Protein AF-A0A7G2LRX9-F1 (afdb_monomer_lite)

pLDDT: mean 75.25, std 13.46, range [38.84, 96.19]

Radius of gyration: 24.44 Å; chains: 1; bounding box: 56×39×60 Å

Foldseek 3Di:
DVVQVVCVVVVPAPVRCCVVP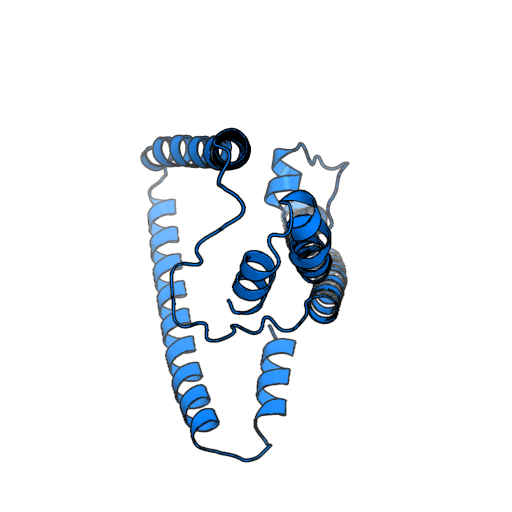VVVVCVLAVVLVVLVVVLCVLPDPPVCVVVPVDPVNDRLVNVLVCCVPPVVVVVSNVVSVVVSCVVSVVSVVVSVVSRDPPPPPPDPPDDDDRSNCPDVVVVVVVVVVVVVVCCVVVVVVVVCVVVVVVCVVVDDPVVVVVVVVVVVVVVVVVVVCCVVVVVLVVVVVPDPDDPNVVVVVVVVVVD

Secondary structure (DSSP, 8-state):
-HHHHHHHHTT--HHHHIIIIIHHHHHHHHHHHHHHHHHHHHT-HHHHHHTT--TTS--HHHHHHHHHHTS--HHHHHHHHHHHHHHHHHHHHHHHHHS---------------SSTTSHHHHHHHHHHHHHHHHHHHHHHHHHHHHHHHHHTT--HHHHHHHHHHHHHHHHHHHHHHHHHHHHHHHHHH--SSSHHHHHHHHHHH-

Sequence (207 aa):
SERFRLAGQLQMTPRALFLALEWPMLRQVLPGVAALIFVICLTSFAVALTLGGGPRATTIELAIYQAFRFDFDLGRAALLSVVQLVLAGAAAVAALWLIPPISLGGGLDRPLRRWDARGGAQRALDGMVIALAALFLLLPLGAVVLRGLAGVAELPASVWQTTGNSILVAGLSVAVLALLALPMAGWIATRRRGGVEAIGLMGLAAS

Structure (mmCIF, N/CA/C/O backbone):
data_AF-A0A7G2LRX9-F1
#
_entry.id   AF-A0A7G2LRX9-F1
#
loop_
_atom_site.group_PDB
_atom_site.id
_atom_site.type_symbol
_atom_site.label_atom_id
_atom_site.label_alt_id
_atom_site.label_comp_id
_atom_site.label_asym_id
_atom_site.label_entity_id
_atom_site.label_seq_id
_atom_site.pdbx_PDB_ins_code
_atom_site.Cartn_x
_atom_site.Cartn_y
_atom_site.Cartn_z
_atom_site.occupancy
_atom_site.B_iso_or_equiv
_atom_site.auth_seq_id
_atom_site.auth_comp_id
_atom_site.auth_asym_id
_atom_site.auth_atom_id
_atom_site.pdbx_PDB_model_num
ATOM 1 N N . SER A 1 1 ? -10.010 -7.543 24.621 1.00 61.50 1 SER A N 1
ATOM 2 C CA . SER A 1 1 ? -11.279 -8.263 24.873 1.00 61.50 1 SER A CA 1
ATOM 3 C C . SER A 1 1 ? -11.944 -7.850 26.186 1.00 61.50 1 SER A C 1
ATOM 5 O O . SER A 1 1 ? -13.159 -7.699 26.206 1.00 61.50 1 SER A O 1
ATOM 7 N N . GLU A 1 2 ? -11.199 -7.612 27.270 1.00 72.06 2 GLU A N 1
ATOM 8 C CA . GLU A 1 2 ? -11.777 -7.235 28.577 1.00 72.06 2 GLU A CA 1
ATOM 9 C C . GLU A 1 2 ? -12.444 -5.849 28.598 1.00 72.06 2 GLU A C 1
ATOM 11 O O . GLU A 1 2 ? -13.516 -5.706 29.179 1.00 72.06 2 GLU A O 1
ATOM 16 N N . ARG A 1 3 ? -11.892 -4.863 27.872 1.00 71.25 3 ARG A N 1
ATOM 17 C CA . ARG A 1 3 ? -12.457 -3.500 27.773 1.00 71.25 3 ARG A CA 1
ATOM 18 C C . ARG A 1 3 ? -13.906 -3.476 27.250 1.00 71.25 3 ARG A C 1
ATOM 20 O O . ARG A 1 3 ? -14.746 -2.783 27.808 1.00 71.25 3 ARG A O 1
ATOM 27 N N . PHE A 1 4 ? -14.221 -4.293 26.241 1.00 71.56 4 PHE A N 1
ATOM 28 C CA . PHE A 1 4 ? -15.581 -4.419 25.694 1.00 71.56 4 PHE A CA 1
ATOM 29 C C . PHE A 1 4 ? -16.539 -5.175 26.633 1.00 71.56 4 PHE A C 1
ATOM 31 O O . PHE A 1 4 ? -17.736 -4.902 26.637 1.00 71.56 4 PHE A O 1
ATOM 38 N N . ARG A 1 5 ? -16.036 -6.101 27.466 1.00 71.50 5 ARG A N 1
ATOM 39 C CA . ARG A 1 5 ? -16.862 -6.801 28.470 1.00 71.50 5 ARG A CA 1
ATOM 40 C C . ARG A 1 5 ? -17.245 -5.877 29.624 1.00 71.50 5 ARG A C 1
ATOM 42 O O . ARG A 1 5 ? -18.404 -5.885 30.023 1.00 71.50 5 ARG A O 1
ATOM 49 N N . LEU A 1 6 ? -16.298 -5.067 30.103 1.00 74.50 6 LEU A N 1
ATOM 50 C CA . LEU A 1 6 ? -16.552 -4.014 31.091 1.00 74.50 6 LEU A CA 1
ATOM 51 C C . LEU A 1 6 ? -17.604 -3.025 30.576 1.00 74.50 6 LEU A C 1
ATOM 53 O O . LEU A 1 6 ? -18.597 -2.785 31.255 1.00 74.50 6 LEU A O 1
ATOM 57 N N . ALA A 1 7 ? -17.458 -2.539 29.341 1.00 74.50 7 ALA A N 1
ATOM 58 C CA . ALA A 1 7 ? -18.444 -1.640 28.742 1.00 74.50 7 ALA A CA 1
ATOM 59 C C . ALA A 1 7 ? -19.845 -2.282 28.617 1.00 74.50 7 ALA A C 1
ATOM 61 O O . ALA A 1 7 ? -20.855 -1.625 28.873 1.00 74.50 7 ALA A O 1
ATOM 62 N N . GLY A 1 8 ? -19.906 -3.586 28.313 1.00 71.44 8 GLY A N 1
ATOM 63 C CA . GLY A 1 8 ? -21.151 -4.360 28.301 1.00 71.44 8 GLY A CA 1
ATOM 64 C C . GLY A 1 8 ? -21.793 -4.548 29.684 1.00 71.44 8 GLY A C 1
ATOM 65 O O . GLY A 1 8 ? -23.019 -4.569 29.783 1.00 71.44 8 GLY A O 1
ATOM 66 N N . GLN A 1 9 ? -20.997 -4.646 30.756 1.00 78.62 9 GLN A N 1
ATOM 67 C CA . GLN A 1 9 ? -21.493 -4.693 32.141 1.00 78.62 9 GLN A CA 1
ATOM 68 C C . GLN A 1 9 ? -22.014 -3.332 32.618 1.00 78.62 9 GLN A C 1
ATOM 70 O O . GLN A 1 9 ? -23.009 -3.278 33.334 1.00 78.62 9 GLN A O 1
ATOM 75 N N . LEU A 1 10 ? -21.391 -2.244 32.165 1.00 80.25 10 LEU A N 1
ATOM 76 C CA . LEU A 1 10 ? -21.810 -0.863 32.426 1.00 80.25 10 LEU A CA 1
ATOM 77 C C . LEU A 1 10 ? -23.035 -0.417 31.600 1.00 80.25 10 LEU A C 1
ATOM 79 O O . LEU A 1 10 ? -23.452 0.730 31.730 1.00 80.25 10 LEU A O 1
ATOM 83 N N . GLN A 1 11 ? -23.606 -1.292 30.756 1.00 75.62 11 GLN A N 1
ATOM 84 C CA . GLN A 1 11 ? -24.726 -0.989 29.845 1.00 75.62 11 GLN A CA 1
ATOM 85 C C . GLN A 1 11 ? -24.535 0.326 29.071 1.00 75.62 11 GLN A C 1
ATOM 87 O O . GLN A 1 11 ? -25.472 1.103 28.877 1.00 75.62 11 GLN A O 1
ATOM 92 N N . MET A 1 12 ? -23.302 0.587 28.631 1.00 76.38 12 MET A N 1
ATOM 93 C CA . MET A 1 12 ? -22.997 1.790 27.865 1.00 76.38 12 MET A CA 1
ATOM 94 C C . MET A 1 12 ? -23.822 1.825 26.574 1.00 76.38 12 MET A C 1
ATOM 96 O O . MET A 1 12 ? -24.012 0.810 25.905 1.00 76.38 12 MET A O 1
ATOM 100 N N . THR A 1 13 ? -24.321 3.009 26.212 1.00 80.44 13 THR A N 1
ATOM 101 C CA . THR A 1 13 ? -24.996 3.193 24.922 1.00 80.44 13 THR A CA 1
ATOM 102 C C . THR A 1 13 ? -23.984 3.067 23.774 1.00 80.44 13 THR A C 1
ATOM 104 O O . THR A 1 13 ? -22.812 3.405 23.963 1.00 80.44 13 THR A O 1
ATOM 107 N N . PRO A 1 14 ? -24.405 2.682 22.553 1.00 76.81 14 PRO A N 1
ATOM 108 C CA . PRO A 1 14 ? -23.483 2.518 21.424 1.00 76.81 14 PRO A CA 1
ATOM 109 C C . PRO A 1 14 ? -22.656 3.775 21.108 1.00 76.81 14 PRO A C 1
ATOM 111 O O . PRO A 1 14 ? -21.497 3.684 20.718 1.00 76.81 14 PRO A O 1
ATOM 114 N N . ARG A 1 15 ? -23.232 4.970 21.315 1.00 80.12 15 ARG A N 1
ATOM 115 C CA . ARG A 1 15 ? -22.519 6.247 21.140 1.00 80.12 15 ARG A CA 1
ATOM 116 C C . ARG A 1 15 ? -21.459 6.473 22.219 1.00 80.12 15 ARG A C 1
ATOM 118 O O . ARG A 1 15 ? -20.371 6.946 21.903 1.00 80.12 15 ARG A O 1
ATOM 125 N N . ALA A 1 16 ? -21.768 6.135 23.472 1.00 81.75 16 ALA A N 1
ATOM 126 C CA . ALA A 1 16 ? -20.814 6.232 24.571 1.00 81.75 16 ALA A CA 1
ATOM 127 C C . ALA A 1 16 ? -19.653 5.247 24.378 1.00 81.75 16 ALA A C 1
ATOM 129 O O . ALA A 1 16 ? -18.503 5.618 24.591 1.00 81.75 16 ALA A O 1
ATOM 130 N N . LEU A 1 17 ? -19.940 4.035 23.894 1.00 82.56 17 LEU A N 1
ATOM 131 C CA . LEU A 1 17 ? -18.917 3.046 23.567 1.00 82.56 17 LEU A CA 1
ATOM 132 C C . LEU A 1 17 ? -18.002 3.511 22.418 1.00 82.56 17 LEU A C 1
ATOM 134 O O . LEU A 1 17 ? -16.779 3.423 22.546 1.00 82.56 17 LEU A O 1
ATOM 138 N N . PHE A 1 18 ? -18.568 4.078 21.344 1.00 82.06 18 PHE A N 1
ATOM 139 C CA . PHE A 1 18 ? -17.785 4.626 20.229 1.00 82.06 18 PHE A CA 1
ATOM 140 C C . PHE A 1 18 ? -16.834 5.741 20.689 1.00 82.06 18 PHE A C 1
ATOM 142 O O . PHE A 1 18 ? -15.638 5.689 20.418 1.00 82.06 18 PHE A O 1
ATOM 149 N N . LEU A 1 19 ? -17.338 6.736 21.425 1.00 85.88 19 LEU A N 1
ATOM 150 C CA . LEU A 1 19 ? -16.532 7.884 21.858 1.00 85.88 19 LEU A CA 1
ATOM 151 C C . LEU A 1 19 ? -15.490 7.519 22.923 1.00 85.88 19 LEU A C 1
ATOM 153 O O . LEU A 1 19 ? -14.379 8.048 22.891 1.00 85.88 19 LEU A O 1
ATOM 157 N N . ALA A 1 20 ? -15.837 6.639 23.865 1.00 83.94 20 ALA A N 1
ATOM 158 C CA . ALA A 1 20 ? -14.969 6.307 24.993 1.00 83.94 20 ALA A CA 1
ATOM 159 C C . ALA A 1 20 ? -13.918 5.240 24.662 1.00 83.94 20 ALA A C 1
ATOM 161 O O . ALA A 1 20 ? -12.863 5.216 25.296 1.00 83.94 20 ALA A O 1
ATOM 162 N N . LEU A 1 21 ? -14.193 4.350 23.700 1.00 80.50 21 LEU A N 1
ATOM 163 C CA . LEU A 1 21 ? -13.323 3.212 23.408 1.00 80.50 21 LEU A CA 1
ATOM 164 C C . LEU A 1 21 ? -12.834 3.192 21.959 1.00 80.50 21 LEU A C 1
ATOM 166 O O . LEU A 1 21 ? -11.627 3.176 21.728 1.00 80.50 21 LEU A O 1
ATOM 170 N N . GLU A 1 22 ? -13.740 3.215 20.983 1.00 83.38 22 GLU A N 1
ATOM 171 C CA . GLU A 1 22 ? -13.369 3.034 19.572 1.00 83.38 22 GLU A CA 1
ATOM 172 C C . GLU A 1 22 ? -12.619 4.251 19.011 1.00 83.38 22 GLU A C 1
ATOM 174 O O . GLU A 1 22 ? -11.586 4.093 18.365 1.00 83.38 22 GLU A O 1
ATOM 179 N N . TRP A 1 23 ? -13.065 5.470 19.320 1.00 86.56 23 TRP A N 1
ATOM 180 C CA . TRP A 1 23 ? -12.434 6.713 18.876 1.00 86.56 23 TRP A CA 1
ATOM 181 C C . TRP A 1 23 ? -10.987 6.900 19.364 1.00 86.56 23 TRP A C 1
ATOM 183 O O . TRP A 1 23 ? -10.122 7.169 18.526 1.00 86.56 23 TRP A O 1
ATOM 193 N N . PRO A 1 24 ? -10.652 6.747 20.664 1.00 84.50 24 PRO A N 1
ATOM 194 C CA . PRO A 1 24 ? -9.264 6.859 21.109 1.00 84.50 24 PRO A CA 1
ATOM 195 C C . PRO A 1 24 ? -8.377 5.749 20.536 1.00 84.50 24 PRO A C 1
ATOM 197 O O . PRO A 1 24 ? -7.216 6.015 20.231 1.00 84.50 24 PRO A O 1
ATOM 200 N N . MET A 1 25 ? -8.912 4.539 20.328 1.00 81.94 25 MET A N 1
ATOM 201 C CA . MET A 1 25 ? -8.183 3.466 19.641 1.00 81.94 25 MET A CA 1
ATOM 202 C C . MET A 1 25 ? -7.913 3.825 18.176 1.00 81.94 25 MET A C 1
ATOM 204 O O . MET A 1 25 ? -6.785 3.689 17.707 1.00 81.94 25 MET A O 1
ATOM 208 N N . LEU A 1 26 ? -8.916 4.343 17.463 1.00 83.81 26 LEU A N 1
ATOM 209 C CA . LEU A 1 26 ? -8.775 4.742 16.066 1.00 83.81 26 LEU A CA 1
ATOM 210 C C . LEU A 1 26 ? -7.786 5.902 15.919 1.00 83.81 26 LEU A C 1
ATOM 212 O O . LEU A 1 26 ? -6.922 5.861 15.050 1.00 83.81 26 LEU A O 1
ATOM 216 N N . ARG A 1 27 ? -7.845 6.897 16.811 1.00 84.81 27 ARG A N 1
ATOM 217 C CA . ARG A 1 27 ? -6.947 8.060 16.814 1.00 84.81 27 ARG A CA 1
ATOM 218 C C . ARG A 1 27 ? -5.473 7.688 17.013 1.00 84.81 27 ARG A C 1
ATOM 220 O O . ARG A 1 27 ? -4.613 8.413 16.527 1.00 84.81 27 ARG A O 1
ATOM 227 N N . GLN A 1 28 ? -5.179 6.583 17.697 1.00 81.94 28 GLN A N 1
ATOM 228 C CA . GLN A 1 28 ? -3.806 6.081 17.845 1.00 81.94 28 GLN A CA 1
ATOM 229 C C . GLN A 1 28 ? -3.267 5.462 16.549 1.00 81.94 28 GLN A C 1
ATOM 231 O O . GLN A 1 28 ? -2.072 5.538 16.289 1.00 81.94 28 GLN A O 1
ATOM 236 N N . VAL A 1 29 ? -4.136 4.871 15.726 1.00 81.12 29 VAL A N 1
ATOM 237 C CA . VAL A 1 29 ? -3.745 4.140 14.507 1.00 81.12 29 VAL A CA 1
ATOM 238 C C . VAL A 1 29 ? -3.830 5.017 13.252 1.00 81.12 29 VAL A C 1
ATOM 240 O O . VAL A 1 29 ? -3.015 4.871 12.341 1.00 81.12 29 VAL A O 1
ATOM 243 N N . LEU A 1 30 ? -4.773 5.965 13.215 1.00 84.31 30 LEU A N 1
ATOM 244 C CA . LEU A 1 30 ? -5.021 6.860 12.081 1.00 84.31 30 LEU A CA 1
ATOM 245 C C . LEU A 1 30 ? -3.764 7.567 11.532 1.00 84.31 30 LEU A C 1
ATOM 247 O O . LEU A 1 30 ? -3.591 7.544 10.314 1.00 84.31 30 LEU A O 1
ATOM 251 N N . PRO A 1 31 ? -2.881 8.180 12.355 1.00 81.56 31 PRO A N 1
ATOM 252 C CA . PRO A 1 31 ? -1.702 8.868 11.829 1.00 81.56 31 PRO A CA 1
ATOM 253 C C . PRO A 1 31 ? -0.720 7.901 11.161 1.00 81.56 31 PRO A C 1
ATOM 255 O O . PRO A 1 31 ? -0.160 8.231 10.119 1.00 81.56 31 PRO A O 1
ATOM 258 N N . GLY A 1 32 ? -0.566 6.690 11.704 1.00 80.06 32 GLY A N 1
ATOM 259 C CA . GLY A 1 32 ? 0.275 5.655 11.109 1.00 80.06 32 GLY A CA 1
ATOM 260 C C . GLY A 1 32 ? -0.265 5.165 9.764 1.00 80.06 32 GLY A C 1
ATOM 261 O O . GLY A 1 32 ? 0.482 5.071 8.794 1.00 80.06 32 GLY A O 1
ATOM 262 N N . VAL A 1 33 ? -1.579 4.930 9.672 1.00 82.50 33 VAL A N 1
ATOM 263 C CA . VAL A 1 33 ? -2.238 4.552 8.408 1.00 82.50 33 VAL A CA 1
ATOM 264 C C . VAL A 1 33 ? -2.141 5.677 7.375 1.00 82.50 33 VAL A C 1
ATOM 266 O O . VAL A 1 33 ? -1.840 5.410 6.215 1.00 82.50 33 VAL A O 1
ATOM 269 N N . ALA A 1 34 ? -2.346 6.933 7.778 1.00 83.12 34 ALA A N 1
ATOM 270 C CA . ALA A 1 34 ? -2.223 8.082 6.884 1.00 83.12 34 ALA A CA 1
ATOM 271 C C . ALA A 1 34 ? -0.790 8.249 6.355 1.00 83.12 34 ALA A C 1
ATOM 273 O O . ALA A 1 34 ? -0.609 8.481 5.161 1.00 83.12 34 ALA A O 1
ATOM 274 N N . ALA A 1 35 ? 0.221 8.076 7.212 1.00 79.31 35 ALA A N 1
ATOM 275 C CA . ALA A 1 35 ? 1.621 8.110 6.802 1.00 79.31 35 ALA A CA 1
ATOM 276 C C . ALA A 1 35 ? 1.957 6.963 5.834 1.00 79.31 35 ALA A C 1
ATOM 278 O O . ALA A 1 35 ? 2.599 7.198 4.814 1.00 79.31 35 ALA A O 1
ATOM 279 N N . LEU A 1 36 ? 1.459 5.748 6.093 1.00 79.50 36 LEU A N 1
ATOM 280 C CA . LEU A 1 36 ? 1.626 4.606 5.190 1.00 79.50 36 LEU A CA 1
ATOM 281 C C . LEU A 1 36 ? 1.004 4.877 3.811 1.00 79.50 36 LEU A C 1
ATOM 283 O O . LEU A 1 36 ? 1.661 4.682 2.792 1.00 79.50 36 LEU A O 1
ATOM 287 N N . ILE A 1 37 ? -0.241 5.363 3.774 1.00 83.50 37 ILE A N 1
ATOM 288 C CA . ILE A 1 37 ? -0.917 5.737 2.523 1.00 83.50 37 ILE A CA 1
ATOM 289 C C . ILE A 1 37 ? -0.118 6.822 1.799 1.00 83.50 37 ILE A C 1
ATOM 291 O O . ILE A 1 37 ? 0.098 6.713 0.598 1.00 83.50 37 ILE A O 1
ATOM 295 N N . PHE A 1 38 ? 0.356 7.843 2.517 1.00 80.06 38 PHE A N 1
ATOM 296 C CA . PHE A 1 38 ? 1.155 8.919 1.936 1.00 80.06 38 PHE A CA 1
ATOM 297 C C . PHE A 1 38 ? 2.445 8.398 1.293 1.00 80.06 38 PHE A C 1
ATOM 299 O O . PHE A 1 38 ? 2.725 8.750 0.152 1.00 80.06 38 PHE A O 1
ATOM 306 N N . VAL A 1 39 ? 3.188 7.522 1.976 1.00 76.75 39 VAL A N 1
ATOM 307 C CA . VAL A 1 39 ? 4.411 6.895 1.441 1.00 76.75 39 VAL A CA 1
ATOM 308 C C . VAL A 1 39 ? 4.105 6.062 0.193 1.00 76.75 39 VAL A C 1
ATOM 310 O O . VAL A 1 39 ? 4.792 6.201 -0.820 1.00 76.75 39 VAL A O 1
ATOM 313 N N . ILE A 1 40 ? 3.046 5.244 0.226 1.00 78.75 40 ILE A N 1
ATOM 314 C CA . ILE A 1 40 ? 2.625 4.432 -0.928 1.00 78.75 40 ILE A CA 1
ATOM 315 C C . ILE A 1 40 ? 2.238 5.337 -2.105 1.00 78.75 40 ILE A C 1
ATOM 317 O O . ILE A 1 40 ? 2.635 5.077 -3.236 1.00 78.75 40 ILE A O 1
ATOM 321 N N . CYS A 1 41 ? 1.506 6.424 -1.855 1.00 78.06 41 CYS A N 1
ATOM 322 C CA . CYS A 1 41 ? 1.105 7.377 -2.891 1.00 78.06 41 CYS A CA 1
ATOM 323 C C . CYS A 1 41 ? 2.287 8.187 -3.446 1.00 78.06 41 CYS A C 1
ATOM 325 O O . CYS A 1 41 ? 2.318 8.454 -4.644 1.00 78.06 41 CYS A O 1
ATOM 327 N N . LEU A 1 42 ? 3.260 8.559 -2.608 1.00 72.62 42 LEU A N 1
ATOM 328 C CA . LEU A 1 42 ? 4.463 9.297 -3.015 1.00 72.62 42 LEU A CA 1
ATOM 329 C C . LEU A 1 42 ? 5.368 8.468 -3.937 1.00 72.62 42 LEU A C 1
ATOM 331 O O . LEU A 1 42 ? 6.094 9.036 -4.748 1.00 72.62 42 LEU A O 1
ATOM 335 N N . THR A 1 43 ? 5.291 7.142 -3.818 1.00 70.94 43 THR A N 1
ATOM 336 C CA . THR A 1 43 ? 6.083 6.171 -4.585 1.00 70.94 43 THR A CA 1
ATOM 337 C C . THR A 1 43 ? 5.290 5.480 -5.708 1.00 70.94 43 THR A C 1
ATOM 339 O O . THR A 1 43 ? 5.717 4.464 -6.262 1.00 70.94 43 THR A O 1
ATOM 342 N N . SER A 1 44 ? 4.085 5.978 -6.026 1.00 75.12 44 SER A N 1
ATOM 343 C CA . SER A 1 44 ? 3.185 5.341 -6.994 1.00 75.12 44 SER A CA 1
ATOM 344 C C . SER A 1 44 ? 3.262 5.962 -8.391 1.00 75.12 44 SER A C 1
ATOM 346 O O . SER A 1 44 ? 2.464 6.825 -8.769 1.00 75.12 44 SER A O 1
ATOM 348 N N . PHE A 1 45 ? 4.151 5.412 -9.215 1.00 67.75 45 PHE A N 1
ATOM 349 C CA . PHE A 1 45 ? 4.301 5.777 -10.627 1.00 67.75 45 PHE A CA 1
ATOM 350 C C . PHE A 1 45 ? 3.024 5.543 -11.461 1.00 67.75 45 PHE A C 1
ATOM 352 O O . PHE A 1 45 ? 2.637 6.360 -12.301 1.00 67.75 45 PHE A O 1
ATOM 359 N N . ALA A 1 46 ? 2.334 4.424 -11.220 1.00 62.44 46 ALA A N 1
ATOM 360 C CA . ALA A 1 46 ? 1.183 3.998 -12.018 1.00 62.44 46 ALA A CA 1
ATOM 361 C C . ALA A 1 46 ? -0.044 4.911 -11.846 1.00 62.44 46 ALA A C 1
ATOM 363 O O . ALA A 1 46 ? -0.778 5.157 -12.807 1.00 62.44 46 ALA A O 1
ATOM 364 N N . VAL A 1 47 ? -0.268 5.445 -10.642 1.00 66.62 47 VAL A N 1
ATOM 365 C CA . VAL A 1 47 ? -1.400 6.343 -10.361 1.00 66.62 47 VAL A CA 1
ATOM 366 C C . VAL A 1 47 ? -1.213 7.684 -11.076 1.00 66.62 47 VAL A C 1
ATOM 368 O O . VAL A 1 47 ? -2.149 8.183 -11.699 1.00 66.62 47 VAL A O 1
ATOM 371 N N . ALA A 1 48 ? 0.008 8.227 -11.083 1.00 63.62 48 ALA A N 1
ATOM 372 C CA . ALA A 1 48 ? 0.320 9.467 -11.793 1.00 63.62 48 ALA A CA 1
ATOM 373 C C . ALA A 1 48 ? 0.120 9.338 -13.315 1.00 63.62 48 ALA A C 1
ATOM 375 O O . ALA A 1 48 ? -0.443 10.234 -13.945 1.00 63.62 48 ALA A O 1
ATOM 376 N N . LEU A 1 49 ? 0.514 8.208 -13.910 1.00 60.69 49 LEU A N 1
ATOM 377 C CA . LEU A 1 49 ? 0.320 7.962 -15.343 1.00 60.69 49 LEU A CA 1
ATOM 378 C C . LEU A 1 49 ? -1.148 7.744 -15.728 1.00 60.69 49 LEU A C 1
ATOM 380 O O . LEU A 1 49 ? -1.603 8.264 -16.745 1.00 60.69 49 LEU A O 1
ATOM 384 N N . THR A 1 50 ? -1.901 6.993 -14.923 1.00 61.97 50 THR A N 1
ATOM 385 C CA . THR A 1 50 ? -3.308 6.663 -15.220 1.00 61.97 50 THR A CA 1
ATOM 386 C C . THR A 1 50 ? -4.253 7.854 -15.072 1.00 61.97 50 THR A C 1
ATOM 388 O O . THR A 1 50 ? -5.246 7.926 -15.793 1.00 61.97 50 THR A O 1
ATOM 391 N N . LEU A 1 51 ? -3.934 8.816 -14.199 1.00 61.22 51 LEU A N 1
ATOM 392 C CA . LEU A 1 51 ? -4.712 10.048 -14.000 1.00 61.22 51 LEU A CA 1
ATOM 393 C C . LEU A 1 51 ? -4.314 11.204 -14.939 1.00 61.22 51 LEU A C 1
ATOM 395 O O . LEU A 1 51 ? -4.861 12.298 -14.816 1.00 61.22 51 LEU A O 1
ATOM 399 N N . GLY A 1 52 ? -3.411 10.976 -15.901 1.00 56.38 52 GLY A N 1
ATOM 400 C CA . GLY A 1 52 ? -3.080 11.963 -16.938 1.00 56.38 52 GLY A CA 1
ATOM 401 C C . GLY A 1 52 ? -1.787 12.750 -16.709 1.00 56.38 52 GLY A C 1
ATOM 402 O O . GLY A 1 52 ? -1.679 13.890 -17.165 1.00 56.38 52 GLY A O 1
ATOM 403 N N . GLY A 1 53 ? -0.795 12.163 -16.036 1.00 56.78 53 GLY A N 1
ATOM 404 C CA . GLY A 1 53 ? 0.557 12.711 -15.907 1.00 56.78 53 GLY A CA 1
ATOM 405 C C . GLY A 1 53 ? 1.265 12.857 -17.258 1.00 56.78 53 GLY A C 1
ATOM 406 O O . GLY A 1 53 ? 2.032 11.992 -17.670 1.00 56.78 53 GLY A O 1
ATOM 407 N N . GLY A 1 54 ? 0.996 13.950 -17.971 1.00 57.56 54 GLY A N 1
ATOM 408 C CA . GLY A 1 54 ? 1.779 14.382 -19.129 1.00 57.56 54 GLY A CA 1
ATOM 409 C C . GLY A 1 54 ? 3.095 15.062 -18.709 1.00 57.56 54 GLY A C 1
ATOM 410 O O . GLY A 1 54 ? 3.286 15.353 -17.530 1.00 57.56 54 GLY A O 1
ATOM 411 N N . PRO A 1 55 ? 3.980 15.429 -19.656 1.00 56.38 55 PRO A N 1
ATOM 412 C CA . PRO A 1 55 ? 5.283 16.069 -19.393 1.00 56.38 55 PRO A CA 1
ATOM 413 C C . PRO A 1 55 ? 5.223 17.422 -18.651 1.00 56.38 55 PRO A C 1
ATOM 415 O O . PRO A 1 55 ? 6.258 18.004 -18.353 1.00 56.38 55 PRO A O 1
ATOM 418 N N . ARG A 1 56 ? 4.023 17.940 -18.349 1.00 54.44 56 ARG A N 1
ATOM 419 C CA . ARG A 1 56 ? 3.797 19.133 -17.512 1.00 54.44 56 ARG A CA 1
ATOM 420 C C . ARG A 1 56 ? 3.457 18.818 -16.049 1.00 54.44 56 ARG A C 1
ATOM 422 O O . ARG A 1 56 ? 3.511 19.720 -15.225 1.00 54.44 56 ARG A O 1
ATOM 429 N N . ALA A 1 57 ? 3.115 17.571 -15.727 1.00 52.41 57 ALA A N 1
ATOM 430 C CA . ALA A 1 57 ? 2.818 17.090 -14.379 1.00 52.41 57 ALA A CA 1
ATOM 431 C C . ALA A 1 57 ? 3.869 16.041 -13.975 1.00 52.41 57 ALA A C 1
ATOM 433 O O . ALA A 1 57 ? 3.558 14.879 -13.720 1.00 52.41 57 ALA A O 1
ATOM 434 N N . THR A 1 58 ? 5.143 16.438 -14.007 1.00 58.53 58 THR A N 1
ATOM 435 C CA . THR A 1 58 ? 6.276 15.548 -13.738 1.00 58.53 58 THR A CA 1
ATOM 436 C C . THR A 1 58 ? 6.348 15.227 -12.250 1.00 58.53 58 THR A C 1
ATOM 438 O O . THR A 1 58 ? 6.795 16.053 -11.452 1.00 58.53 58 THR A O 1
ATOM 441 N N . THR A 1 59 ? 5.944 14.016 -11.869 1.00 72.06 59 THR A N 1
ATOM 442 C CA . THR A 1 59 ? 6.431 13.420 -10.623 1.00 72.06 59 THR A CA 1
ATOM 443 C C . THR A 1 59 ? 7.940 13.199 -10.739 1.00 72.06 59 THR A C 1
ATOM 445 O O . THR A 1 59 ? 8.481 13.081 -11.844 1.00 72.06 59 THR A O 1
ATOM 448 N N . ILE A 1 60 ? 8.639 13.149 -9.604 1.00 70.75 60 ILE A N 1
ATOM 449 C CA . ILE A 1 60 ? 10.094 12.926 -9.574 1.00 70.75 60 ILE A CA 1
ATOM 450 C C . ILE A 1 60 ? 10.450 11.624 -10.316 1.00 70.75 60 ILE A C 1
ATOM 452 O O . ILE A 1 60 ? 11.417 11.579 -11.069 1.00 70.75 60 ILE A O 1
ATOM 456 N N . GLU A 1 61 ? 9.600 10.604 -10.206 1.00 72.94 61 GLU A N 1
ATOM 457 C CA . GLU A 1 61 ? 9.741 9.308 -10.880 1.00 72.94 61 GLU A CA 1
ATOM 458 C C . GLU A 1 61 ? 9.651 9.411 -12.407 1.00 72.94 61 GLU A C 1
ATOM 460 O O . GLU A 1 61 ? 10.472 8.829 -13.118 1.00 72.94 61 GLU A O 1
ATOM 465 N N . LEU A 1 62 ? 8.695 10.189 -12.929 1.00 73.12 62 LEU A N 1
ATOM 466 C CA . LEU A 1 62 ? 8.569 10.415 -14.369 1.00 73.12 62 LEU A CA 1
ATOM 467 C C . LEU A 1 62 ? 9.781 11.184 -14.915 1.00 73.12 62 LEU A C 1
ATOM 469 O O . LEU A 1 62 ? 10.255 10.881 -16.009 1.00 73.12 62 LEU A O 1
ATOM 473 N N . ALA A 1 63 ? 10.314 12.131 -14.138 1.00 72.81 63 ALA A N 1
ATOM 474 C CA . ALA A 1 63 ? 11.520 12.872 -14.495 1.00 72.81 63 ALA A CA 1
ATOM 475 C C . ALA A 1 63 ? 12.772 11.974 -14.518 1.00 72.81 63 ALA A C 1
ATOM 477 O O . ALA A 1 63 ? 13.599 12.119 -15.416 1.00 72.81 63 ALA A O 1
ATOM 478 N N . ILE A 1 64 ? 12.892 11.009 -13.595 1.00 73.62 64 ILE A N 1
ATOM 479 C CA . ILE A 1 64 ? 13.960 9.992 -13.627 1.00 73.62 64 ILE A CA 1
ATOM 480 C C . ILE A 1 64 ? 13.821 9.118 -14.880 1.00 73.62 64 ILE A C 1
ATOM 482 O O . ILE A 1 64 ? 14.800 8.921 -15.601 1.00 73.62 64 ILE A O 1
ATOM 486 N N . TYR A 1 65 ? 12.609 8.631 -15.176 1.00 73.12 65 TYR A N 1
ATOM 487 C CA . TYR A 1 65 ? 12.361 7.798 -16.357 1.00 73.12 65 TYR A CA 1
ATOM 488 C C . TYR A 1 65 ? 12.689 8.540 -17.658 1.00 73.12 65 TYR A C 1
ATOM 490 O O . TYR A 1 65 ? 13.320 7.974 -18.552 1.00 73.12 65 TYR A O 1
ATOM 498 N N . GLN A 1 66 ? 12.314 9.818 -17.756 1.00 74.81 66 GLN A N 1
ATOM 499 C CA . GLN A 1 66 ? 12.619 10.645 -18.921 1.00 74.81 66 GLN A CA 1
ATOM 500 C C . GLN A 1 66 ? 14.114 10.930 -19.069 1.00 74.81 66 GLN A C 1
ATOM 502 O O . GLN A 1 66 ? 14.665 10.684 -20.145 1.00 74.81 66 GLN A O 1
ATOM 507 N N . ALA A 1 67 ? 14.777 11.335 -17.983 1.00 73.06 67 ALA A N 1
ATOM 508 C CA . ALA A 1 67 ? 16.212 11.599 -17.982 1.00 73.06 67 ALA A CA 1
ATOM 509 C C . ALA A 1 67 ? 17.024 10.358 -18.388 1.00 73.06 67 ALA A C 1
ATOM 511 O O . ALA A 1 67 ? 17.992 10.465 -19.135 1.00 73.06 67 ALA A O 1
ATOM 512 N N . PHE A 1 68 ? 16.604 9.170 -17.944 1.00 72.75 68 PHE A N 1
ATOM 513 C CA . PHE A 1 68 ? 17.298 7.920 -18.246 1.00 72.75 68 PHE A CA 1
ATOM 514 C C . PHE A 1 68 ? 16.997 7.386 -19.654 1.00 72.75 68 PHE A C 1
ATOM 516 O O . PHE A 1 68 ? 17.910 6.952 -20.354 1.00 72.75 68 PHE A O 1
ATOM 523 N N . ARG A 1 69 ? 15.721 7.377 -20.076 1.00 71.00 69 ARG A N 1
ATOM 524 C CA . ARG A 1 69 ? 15.291 6.691 -21.308 1.00 71.00 69 ARG A CA 1
ATOM 525 C C . ARG A 1 69 ? 15.289 7.575 -22.550 1.00 71.00 69 ARG A C 1
ATOM 527 O O . ARG A 1 69 ? 15.529 7.045 -23.638 1.00 71.00 69 ARG A O 1
ATOM 534 N N . PHE A 1 70 ? 14.963 8.858 -22.398 1.00 68.25 70 PHE A N 1
ATOM 535 C CA . PHE A 1 70 ? 14.789 9.794 -23.511 1.00 68.25 70 PHE A CA 1
ATOM 536 C C . PHE A 1 70 ? 15.958 10.778 -23.630 1.00 68.25 70 PHE A C 1
ATOM 538 O O . PHE A 1 70 ? 16.431 10.977 -24.745 1.00 68.25 70 PHE A O 1
ATOM 545 N N . ASP A 1 71 ? 16.469 11.311 -22.514 1.00 71.44 71 ASP A N 1
ATOM 546 C CA . ASP A 1 71 ? 17.578 12.285 -22.534 1.00 71.44 71 ASP A CA 1
ATOM 547 C C . ASP A 1 71 ? 18.973 11.650 -22.340 1.00 71.44 71 ASP A C 1
ATOM 549 O O . ASP A 1 71 ? 19.980 12.307 -22.593 1.00 71.44 71 ASP A O 1
ATOM 553 N N . PHE A 1 72 ? 19.052 10.384 -21.900 1.00 73.31 72 PHE A N 1
ATOM 554 C CA . PHE A 1 72 ? 20.297 9.671 -21.541 1.00 73.31 72 PHE A CA 1
ATOM 555 C C . PHE A 1 72 ? 21.238 10.450 -20.589 1.00 73.31 72 PHE A C 1
ATOM 557 O O . PHE A 1 72 ? 22.437 10.171 -20.508 1.00 73.31 72 PHE A O 1
ATOM 564 N N . ASP A 1 73 ? 20.701 11.391 -19.812 1.00 80.31 73 ASP A N 1
ATOM 565 C CA . ASP A 1 73 ? 21.441 12.171 -18.822 1.00 80.31 73 ASP A CA 1
ATOM 566 C C . ASP A 1 73 ? 21.494 11.398 -17.497 1.00 80.31 73 ASP A C 1
ATOM 568 O O . ASP A 1 73 ? 20.713 11.609 -16.561 1.00 80.31 73 ASP A O 1
ATOM 572 N N . LEU A 1 74 ? 22.431 10.448 -17.441 1.00 80.38 74 LEU A N 1
ATOM 573 C CA . LEU A 1 74 ? 22.665 9.591 -16.276 1.00 80.38 74 LEU A CA 1
ATOM 574 C C . LEU A 1 74 ? 23.001 10.403 -15.014 1.00 80.38 74 LEU A C 1
ATOM 576 O O . LEU A 1 74 ? 22.645 9.986 -13.912 1.00 80.38 74 LEU A O 1
ATOM 580 N N . GLY A 1 75 ? 23.645 11.567 -15.163 1.00 80.75 75 GLY A N 1
ATOM 581 C CA . GLY A 1 75 ? 23.983 12.453 -14.047 1.00 80.75 75 GLY A CA 1
ATOM 582 C C . GLY A 1 75 ? 22.737 13.075 -13.422 1.00 80.75 75 GLY A C 1
ATOM 583 O O . GLY A 1 75 ? 22.540 13.009 -12.205 1.00 80.75 75 GLY A O 1
ATOM 584 N N . ARG A 1 76 ? 21.843 13.609 -14.257 1.00 75.88 76 ARG A N 1
ATOM 585 C CA . ARG A 1 76 ? 20.556 14.151 -13.810 1.00 75.88 76 ARG A CA 1
ATOM 586 C C . ARG A 1 76 ? 19.637 13.066 -13.246 1.00 75.88 76 ARG A C 1
ATOM 588 O O . ARG A 1 76 ? 18.999 13.294 -12.218 1.00 75.88 76 ARG A O 1
ATOM 595 N N . ALA A 1 77 ? 19.606 11.885 -13.864 1.00 77.19 77 ALA A N 1
ATOM 596 C CA . ALA A 1 77 ? 18.847 10.740 -13.361 1.00 77.19 77 ALA A CA 1
ATOM 597 C C . ALA A 1 77 ? 19.346 10.281 -11.977 1.00 77.19 77 ALA A C 1
ATOM 599 O O . ALA A 1 77 ? 18.531 10.009 -11.092 1.00 77.19 77 ALA A O 1
ATOM 600 N N . ALA A 1 78 ? 20.665 1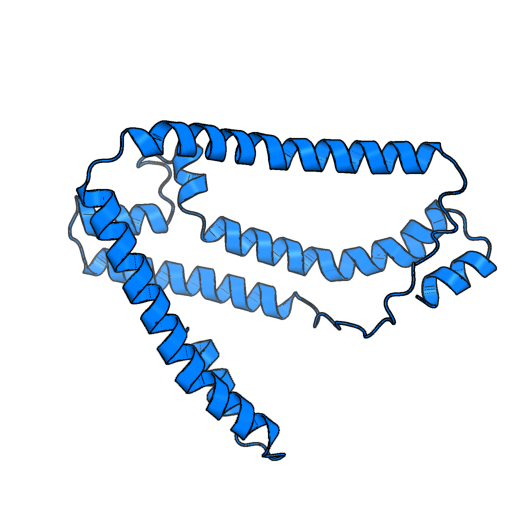0.254 -11.756 1.00 78.56 78 ALA A N 1
ATOM 601 C CA . ALA A 1 78 ? 21.251 9.910 -10.462 1.00 78.56 78 ALA A CA 1
ATOM 602 C C . ALA A 1 78 ? 20.887 10.931 -9.371 1.00 78.56 78 ALA A C 1
ATOM 604 O O . ALA A 1 78 ? 20.433 10.538 -8.298 1.00 78.56 78 ALA A O 1
ATOM 605 N N . LEU A 1 79 ? 21.004 12.236 -9.651 1.00 82.56 79 LEU A N 1
ATOM 606 C CA . LEU A 1 79 ? 20.629 13.290 -8.697 1.00 82.56 79 LEU A CA 1
ATOM 607 C C . LEU A 1 79 ? 19.146 13.223 -8.316 1.00 82.56 79 LEU A C 1
ATOM 609 O O . LEU A 1 79 ? 18.806 13.284 -7.135 1.00 82.56 79 LEU A O 1
ATOM 613 N N . LEU A 1 80 ? 18.263 13.052 -9.302 1.00 81.06 80 LEU A N 1
ATOM 614 C CA . LEU A 1 80 ? 16.827 12.915 -9.055 1.00 81.06 80 LEU A CA 1
ATOM 615 C C . LEU A 1 80 ? 16.502 11.643 -8.259 1.00 81.06 80 LEU A C 1
ATOM 617 O O . LEU A 1 80 ? 15.638 11.681 -7.387 1.00 81.06 80 LEU A O 1
ATOM 621 N N . SER A 1 81 ? 17.225 10.546 -8.500 1.00 79.81 81 SER A N 1
ATOM 622 C CA . SER A 1 81 ? 17.072 9.299 -7.738 1.00 79.81 81 SER A CA 1
ATOM 623 C C . SER A 1 81 ? 17.493 9.463 -6.276 1.00 79.81 81 SER A C 1
ATOM 625 O O . SER A 1 81 ? 16.812 8.960 -5.387 1.00 79.81 81 SER A O 1
ATOM 627 N N . VAL A 1 82 ? 18.561 10.221 -6.001 1.00 82.56 82 VAL A N 1
ATOM 628 C CA . VAL A 1 82 ? 18.961 10.559 -4.624 1.00 82.56 82 VAL A CA 1
ATOM 629 C C . VAL A 1 82 ? 17.894 11.415 -3.941 1.00 82.56 82 VAL A C 1
ATOM 631 O O . VAL A 1 82 ? 17.542 11.148 -2.796 1.00 82.56 82 VAL A O 1
ATOM 634 N N . VAL A 1 83 ? 17.329 12.408 -4.635 1.00 83.69 83 VAL A N 1
ATOM 635 C CA . VAL A 1 83 ? 16.233 13.228 -4.089 1.00 83.69 83 VAL A CA 1
ATOM 636 C C . VAL A 1 83 ? 15.001 12.371 -3.783 1.00 83.69 83 VAL A C 1
ATOM 638 O O . VAL A 1 83 ? 14.427 12.504 -2.702 1.00 83.69 83 VAL A O 1
ATOM 641 N N . GLN A 1 84 ? 14.628 11.458 -4.686 1.00 82.06 84 GLN A N 1
ATOM 642 C CA . GLN A 1 84 ? 13.532 10.511 -4.464 1.00 82.06 84 GLN A CA 1
ATOM 643 C C . GLN A 1 84 ? 13.802 9.624 -3.244 1.00 82.06 84 GLN A C 1
ATOM 645 O O . GLN A 1 84 ? 12.917 9.454 -2.408 1.00 82.06 84 GLN A O 1
ATOM 650 N N . LEU A 1 85 ? 15.027 9.109 -3.106 1.00 80.25 85 LEU A N 1
ATOM 651 C CA . LEU A 1 85 ? 15.429 8.283 -1.969 1.00 80.25 85 LEU A CA 1
ATOM 652 C C . LEU A 1 85 ? 15.344 9.054 -0.647 1.00 80.25 85 LEU A C 1
ATOM 654 O O . LEU A 1 85 ? 14.819 8.533 0.332 1.00 80.25 85 LEU A O 1
ATOM 658 N N . VAL A 1 86 ? 15.807 10.306 -0.617 1.00 83.75 86 VAL A N 1
ATOM 659 C CA . VAL A 1 86 ? 15.724 11.159 0.578 1.00 83.75 86 VAL A CA 1
ATOM 660 C C . VAL A 1 86 ? 14.269 11.442 0.950 1.00 83.75 86 VAL A C 1
ATOM 662 O O . VAL A 1 86 ? 13.912 11.333 2.121 1.00 83.75 86 VAL A O 1
ATOM 665 N N . LEU A 1 87 ? 13.414 11.766 -0.023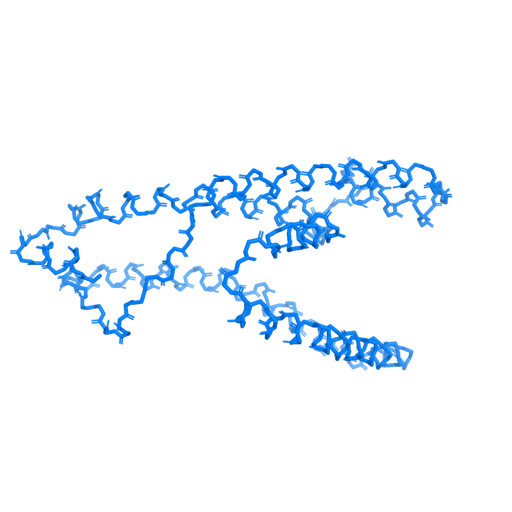 1.00 80.12 87 LEU A N 1
ATOM 666 C CA . LEU A 1 87 ? 11.998 12.045 0.227 1.00 80.12 87 LEU A CA 1
ATOM 667 C C . LEU A 1 87 ? 11.241 10.801 0.705 1.00 80.12 87 LEU A C 1
ATOM 669 O O . LEU A 1 87 ? 10.526 10.869 1.707 1.00 80.12 87 LEU A O 1
ATOM 673 N N . ALA A 1 88 ? 11.424 9.665 0.030 1.00 78.75 88 ALA A N 1
ATOM 674 C CA . ALA A 1 88 ? 10.795 8.404 0.407 1.00 78.75 88 ALA A CA 1
ATOM 675 C C . ALA A 1 88 ? 11.310 7.905 1.765 1.00 78.75 88 ALA A C 1
ATOM 677 O O . ALA A 1 88 ? 10.510 7.527 2.620 1.00 78.75 88 ALA A O 1
ATOM 678 N N . GLY A 1 89 ? 12.623 7.974 1.999 1.00 78.06 89 GLY A N 1
ATOM 679 C CA . GLY A 1 89 ? 13.252 7.599 3.264 1.00 78.06 89 GLY A CA 1
ATOM 680 C C . GLY A 1 89 ? 12.790 8.476 4.428 1.00 78.06 89 GLY A C 1
ATOM 681 O O . GLY A 1 89 ? 12.409 7.954 5.473 1.00 78.06 89 GLY A O 1
ATOM 682 N N . ALA A 1 90 ? 12.729 9.798 4.245 1.00 80.50 90 ALA A N 1
ATOM 683 C CA . ALA A 1 90 ? 12.206 10.711 5.261 1.00 80.50 90 ALA A CA 1
ATOM 684 C C . ALA A 1 90 ? 10.729 10.429 5.577 1.00 80.50 90 ALA A C 1
ATOM 686 O O . ALA A 1 90 ? 10.342 10.404 6.747 1.00 80.50 90 ALA A O 1
ATOM 687 N N . ALA A 1 91 ? 9.910 10.165 4.555 1.00 77.44 91 ALA A N 1
ATOM 688 C CA . ALA A 1 91 ? 8.508 9.807 4.738 1.00 77.44 91 ALA A CA 1
ATOM 689 C C . ALA A 1 91 ? 8.346 8.446 5.446 1.00 77.44 91 ALA A C 1
ATOM 691 O O . ALA A 1 91 ? 7.501 8.318 6.332 1.00 77.44 91 ALA A O 1
ATOM 692 N N . ALA A 1 92 ? 9.184 7.456 5.124 1.00 73.38 92 ALA A N 1
ATOM 693 C CA . ALA A 1 92 ? 9.202 6.153 5.786 1.00 73.38 92 ALA A CA 1
ATOM 694 C C . ALA A 1 92 ? 9.630 6.259 7.259 1.00 73.38 92 ALA A C 1
ATOM 696 O O . ALA A 1 92 ? 8.971 5.694 8.130 1.00 73.38 92 ALA A O 1
ATOM 697 N N . VAL A 1 93 ? 10.677 7.032 7.566 1.00 79.88 93 VAL A N 1
ATOM 698 C CA . VAL A 1 93 ? 11.108 7.294 8.951 1.00 79.88 93 VAL A CA 1
ATOM 699 C C . VAL A 1 93 ? 10.013 8.018 9.730 1.00 79.88 93 VAL A C 1
ATOM 701 O O . VAL A 1 93 ? 9.697 7.614 10.849 1.00 79.88 93 VAL A O 1
ATOM 704 N N . ALA A 1 94 ? 9.384 9.035 9.135 1.00 79.12 94 ALA A N 1
ATOM 705 C CA . ALA A 1 94 ? 8.253 9.725 9.748 1.00 79.12 94 ALA A CA 1
ATOM 706 C C . ALA A 1 94 ? 7.093 8.757 10.027 1.00 79.12 94 ALA A C 1
ATOM 708 O O . ALA A 1 94 ? 6.538 8.769 11.126 1.00 79.12 94 ALA A O 1
ATOM 709 N N . ALA A 1 95 ? 6.768 7.870 9.081 1.00 72.31 95 ALA A N 1
ATOM 710 C CA . ALA A 1 95 ? 5.758 6.838 9.279 1.00 72.31 95 ALA A CA 1
ATOM 711 C C . ALA A 1 95 ? 6.121 5.916 10.453 1.00 72.31 95 ALA A C 1
ATOM 713 O O . ALA A 1 95 ? 5.297 5.728 11.343 1.00 72.31 95 ALA A O 1
ATOM 714 N N . LEU A 1 96 ? 7.355 5.409 10.522 1.00 72.31 96 LEU A N 1
ATOM 715 C CA . LEU A 1 96 ? 7.814 4.548 11.620 1.00 72.31 96 LEU A CA 1
ATOM 716 C C . LEU A 1 96 ? 7.805 5.252 12.987 1.00 72.31 96 LEU A C 1
ATOM 718 O O . LEU A 1 96 ? 7.542 4.605 13.995 1.00 72.31 96 LEU A O 1
ATOM 722 N N . TRP A 1 97 ? 8.053 6.563 13.034 1.00 77.06 97 TRP A N 1
ATOM 723 C CA . TRP A 1 97 ? 7.953 7.361 14.264 1.00 77.06 97 TRP A CA 1
ATOM 724 C C . TRP A 1 97 ? 6.504 7.583 14.718 1.00 77.06 97 TRP A C 1
ATOM 726 O O . TRP A 1 97 ? 6.238 7.700 15.913 1.00 77.06 97 TRP A O 1
ATOM 736 N N . LEU A 1 98 ? 5.569 7.666 13.769 1.00 74.00 98 LEU A N 1
ATOM 737 C CA . LEU A 1 98 ? 4.147 7.911 14.018 1.00 74.00 98 LEU A CA 1
ATOM 738 C C . LEU A 1 98 ? 3.353 6.626 14.285 1.00 74.00 98 LEU A C 1
ATOM 740 O O . LEU A 1 98 ? 2.299 6.689 14.919 1.00 74.00 98 LEU A O 1
ATOM 744 N N . ILE A 1 99 ? 3.823 5.479 13.789 1.00 66.88 99 ILE A N 1
ATOM 745 C CA . ILE A 1 99 ? 3.176 4.180 13.975 1.00 66.88 99 ILE A CA 1
ATOM 746 C C . ILE A 1 99 ? 3.520 3.665 15.382 1.00 66.88 99 ILE A C 1
ATOM 748 O O . ILE A 1 99 ? 4.667 3.293 15.632 1.00 66.88 99 ILE A O 1
ATOM 752 N N . PRO A 1 100 ? 2.557 3.595 16.321 1.00 63.66 100 PRO A N 1
ATOM 753 C CA . PRO A 1 100 ? 2.800 2.909 17.583 1.00 63.66 100 PRO A CA 1
ATOM 754 C C . PRO A 1 100 ? 3.146 1.439 17.304 1.00 63.66 100 PRO A C 1
ATOM 756 O O . PRO A 1 100 ? 2.590 0.860 16.364 1.00 63.66 100 PRO A O 1
ATOM 759 N N . PRO A 1 101 ? 4.025 0.806 18.109 1.00 58.94 101 PRO A N 1
ATOM 760 C CA . PRO A 1 101 ? 4.340 -0.603 17.941 1.00 58.94 101 PRO A CA 1
ATOM 761 C C . PRO A 1 101 ? 3.029 -1.377 17.960 1.00 58.94 101 PRO A C 1
ATOM 763 O O . PRO A 1 101 ? 2.273 -1.320 18.935 1.00 58.94 101 PRO A O 1
ATOM 766 N N . ILE A 1 102 ? 2.739 -2.056 16.851 1.00 54.03 102 ILE A N 1
ATOM 767 C CA . ILE A 1 102 ? 1.567 -2.908 16.734 1.00 54.03 102 ILE A CA 1
ATOM 768 C C . ILE A 1 102 ? 1.815 -4.035 17.726 1.00 54.03 102 ILE A C 1
ATOM 770 O O . ILE A 1 102 ? 2.497 -5.014 17.424 1.00 54.03 102 ILE A O 1
ATOM 774 N N . SER A 1 103 ? 1.304 -3.888 18.949 1.00 48.16 103 SER A N 1
ATOM 775 C CA . SER A 1 103 ? 1.209 -5.019 19.845 1.00 48.16 103 SER A CA 1
ATOM 776 C C . SER A 1 103 ? 0.236 -5.962 19.156 1.00 48.16 103 SER A C 1
ATOM 778 O O . SER A 1 103 ? -0.980 -5.752 19.206 1.00 48.16 103 SER A O 1
ATOM 780 N N . LEU A 1 104 ? 0.771 -6.978 18.483 1.00 45.50 104 LEU A N 1
ATOM 781 C CA . LEU A 1 104 ? 0.059 -8.206 18.164 1.00 45.50 104 LEU A CA 1
ATOM 782 C C . LEU A 1 104 ? -0.265 -8.851 19.514 1.00 45.50 104 LEU A C 1
ATOM 784 O O . LEU A 1 104 ? 0.392 -9.780 19.973 1.00 45.50 104 LEU A O 1
ATOM 788 N N . GLY A 1 105 ? -1.197 -8.230 20.235 1.00 46.56 105 GLY A N 1
ATOM 789 C CA . GLY A 1 105 ? -1.638 -8.673 21.533 1.00 46.56 105 GLY A CA 1
ATOM 790 C C . GLY A 1 105 ? -2.227 -10.046 21.314 1.00 46.56 105 GLY A C 1
ATOM 791 O O . GLY A 1 105 ? -3.207 -10.170 20.582 1.00 46.56 105 GLY A O 1
ATOM 792 N N . GLY A 1 106 ? -1.595 -11.051 21.920 1.00 45.25 106 GLY A N 1
ATOM 793 C CA . GLY A 1 106 ? -2.048 -12.433 21.976 1.00 45.25 106 GLY A CA 1
ATOM 794 C C . GLY A 1 106 ? -3.410 -12.533 22.652 1.00 45.25 106 GLY A C 1
ATOM 795 O O . GLY A 1 106 ? -3.538 -12.976 23.791 1.00 45.25 106 GLY A O 1
ATOM 796 N N . GLY A 1 107 ? -4.449 -12.083 21.960 1.00 53.06 107 GLY A N 1
ATOM 797 C CA . GLY A 1 107 ? -5.806 -12.467 22.254 1.00 53.06 107 GLY A CA 1
ATOM 798 C C . GLY A 1 107 ? -5.943 -13.915 21.830 1.00 53.06 107 GLY A C 1
ATOM 799 O O . GLY A 1 107 ? -5.716 -14.234 20.667 1.00 53.06 107 GLY A O 1
ATOM 800 N N . LEU A 1 108 ? -6.330 -14.792 22.760 1.00 52.34 108 LEU A N 1
ATOM 801 C CA . LEU A 1 108 ? -6.968 -16.038 22.356 1.00 52.34 108 LEU A CA 1
ATOM 802 C C . LEU A 1 108 ? -8.093 -15.631 21.412 1.00 52.34 108 LEU A C 1
ATOM 804 O O . LEU A 1 108 ? -8.928 -14.825 21.830 1.00 52.34 108 LEU A O 1
ATOM 808 N N . ASP A 1 109 ? -8.049 -16.145 20.187 1.00 51.94 109 ASP A N 1
ATOM 809 C CA . ASP A 1 109 ? -8.930 -15.907 19.041 1.00 51.94 109 ASP A CA 1
ATOM 810 C C . ASP A 1 109 ? -10.392 -16.253 19.379 1.00 51.94 109 ASP A C 1
ATOM 812 O O . ASP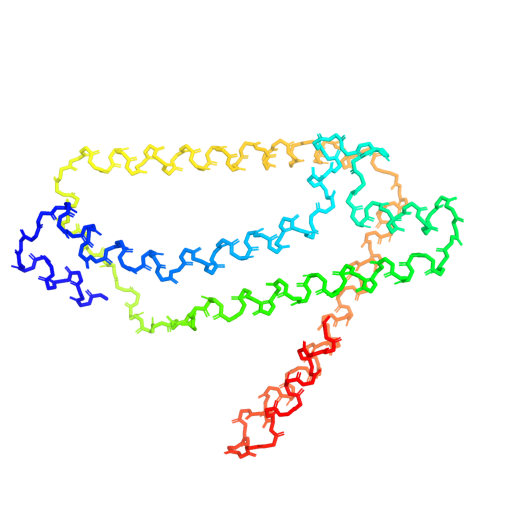 A 1 109 ? -10.991 -17.234 18.945 1.00 51.94 109 ASP A O 1
ATOM 816 N N . ARG A 1 110 ? -10.937 -15.508 20.336 1.00 59.25 110 ARG A N 1
ATOM 817 C CA . ARG A 1 110 ? -12.226 -15.729 20.967 1.00 59.25 110 ARG A CA 1
ATOM 818 C C . ARG A 1 110 ? -13.175 -14.728 20.342 1.00 59.25 110 ARG A C 1
ATOM 820 O O . ARG A 1 110 ? -12.875 -13.530 20.372 1.00 59.25 110 ARG A O 1
ATOM 827 N N . PRO A 1 111 ? -14.334 -15.183 19.844 1.00 58.19 111 PRO A N 1
ATOM 828 C CA . PRO A 1 111 ? -15.279 -14.305 19.183 1.00 58.19 111 PRO A CA 1
ATOM 829 C C . PRO A 1 111 ? -15.683 -13.178 20.137 1.00 58.19 111 PRO A C 1
ATOM 831 O O . PRO A 1 111 ? -16.301 -13.396 21.184 1.00 58.19 111 PRO A O 1
ATOM 834 N N . LEU A 1 112 ? -15.292 -11.955 19.782 1.00 60.41 112 LEU A N 1
ATOM 835 C CA . LEU A 1 112 ? -15.706 -10.738 20.464 1.00 60.41 112 LEU A CA 1
ATOM 836 C C . LEU A 1 112 ? -17.210 -10.574 20.237 1.00 60.41 112 LEU A C 1
ATOM 838 O O . LEU A 1 112 ? -17.656 -10.172 19.166 1.00 60.41 112 LEU A O 1
ATOM 842 N N . ARG A 1 113 ? -18.020 -10.904 21.246 1.00 60.75 113 ARG A N 1
ATOM 843 C CA . ARG A 1 113 ? -19.448 -10.572 21.226 1.00 60.75 113 ARG A CA 1
ATOM 844 C C . ARG A 1 113 ? -19.571 -9.049 21.294 1.00 60.75 113 ARG A C 1
ATOM 846 O O . ARG A 1 113 ? -19.125 -8.434 22.256 1.00 60.75 113 ARG A O 1
ATOM 853 N N . ARG A 1 114 ? -20.163 -8.444 20.264 1.00 65.31 114 ARG A N 1
ATOM 854 C CA . ARG A 1 114 ? -20.509 -7.018 20.240 1.00 65.31 114 ARG A CA 1
ATOM 855 C C . ARG A 1 114 ? -21.880 -6.856 20.890 1.00 65.31 114 ARG A C 1
ATOM 857 O O . ARG A 1 114 ? -22.892 -7.241 20.306 1.00 65.31 114 ARG A O 1
ATOM 864 N N . TRP A 1 115 ? -21.908 -6.350 22.122 1.00 63.94 115 TRP A N 1
ATOM 865 C CA . TRP A 1 115 ? -23.153 -6.144 22.876 1.00 63.94 115 TRP A CA 1
ATOM 866 C C . TRP A 1 115 ? -23.960 -4.931 22.383 1.00 63.94 115 TRP A C 1
ATOM 868 O O . TRP A 1 115 ? -25.154 -4.857 22.666 1.00 63.94 115 TRP A O 1
ATOM 878 N N . ASP A 1 116 ? -23.346 -4.052 21.586 1.00 62.94 116 ASP A N 1
ATOM 879 C CA . ASP A 1 116 ? -23.962 -2.824 21.056 1.00 62.94 116 ASP A CA 1
ATOM 880 C C . ASP A 1 116 ? -24.909 -3.076 19.880 1.00 62.94 116 ASP A C 1
ATOM 882 O O . ASP A 1 116 ? -25.869 -2.339 19.677 1.00 62.94 116 ASP A O 1
ATOM 886 N N . ALA A 1 117 ? -24.704 -4.167 19.135 1.00 60.44 117 ALA A N 1
ATOM 887 C CA . ALA A 1 117 ? -25.462 -4.492 17.926 1.00 60.44 117 ALA A CA 1
ATOM 888 C C . ALA A 1 117 ? -26.824 -5.153 18.228 1.00 60.44 117 ALA A C 1
ATOM 890 O O . ALA A 1 117 ? -27.191 -6.147 17.590 1.00 60.44 117 ALA A O 1
ATOM 891 N N . ARG A 1 118 ? -27.555 -4.646 19.230 1.00 61.69 118 ARG A N 1
ATOM 892 C CA . ARG A 1 118 ? -28.911 -5.104 19.594 1.00 61.69 118 ARG A CA 1
ATOM 893 C C . ARG A 1 118 ? -29.990 -4.545 18.658 1.00 61.69 118 ARG A C 1
ATOM 895 O O . ARG A 1 118 ? -31.008 -5.199 18.468 1.00 61.69 118 ARG A O 1
ATOM 902 N N . GLY A 1 119 ? -29.757 -3.387 18.036 1.00 63.31 119 GLY A N 1
ATOM 903 C CA . GLY A 1 119 ? -30.640 -2.811 17.016 1.00 63.31 119 GLY A CA 1
ATOM 904 C C . GLY A 1 119 ? -30.189 -3.183 15.600 1.00 63.31 119 GLY A C 1
ATOM 905 O O . GLY A 1 119 ? -29.062 -2.881 15.212 1.00 63.31 119 GLY A O 1
ATOM 906 N N . GLY A 1 120 ? -31.062 -3.810 14.804 1.00 74.44 120 GLY A N 1
ATOM 907 C CA . GLY A 1 120 ? -30.748 -4.237 13.429 1.00 74.44 120 GLY A CA 1
ATOM 908 C C . GLY A 1 120 ? -30.292 -3.107 12.491 1.00 74.44 120 GLY A C 1
ATOM 909 O O . GLY A 1 120 ? -29.511 -3.354 11.576 1.00 74.44 120 GLY A O 1
ATOM 910 N N . ALA A 1 121 ? -30.691 -1.860 12.764 1.00 80.69 121 ALA A N 1
ATOM 911 C CA . ALA A 1 121 ? -30.315 -0.689 11.970 1.00 80.69 121 ALA A CA 1
ATOM 912 C C . ALA A 1 121 ? -28.796 -0.433 11.929 1.00 80.69 121 ALA A C 1
ATOM 914 O O . ALA A 1 121 ? -28.266 -0.064 10.885 1.00 80.69 121 ALA A O 1
ATOM 915 N N . GLN A 1 122 ? -28.072 -0.674 13.028 1.00 77.19 122 GLN A N 1
ATOM 916 C CA . GLN A 1 122 ? -26.614 -0.495 13.047 1.00 77.19 122 GLN A CA 1
ATOM 917 C C . GLN A 1 122 ? -25.899 -1.550 12.202 1.00 77.19 122 GLN A C 1
ATOM 919 O O . GLN A 1 122 ? -24.977 -1.216 11.470 1.00 77.19 122 GLN A O 1
ATOM 924 N N . ARG A 1 123 ? -26.370 -2.806 12.221 1.00 80.75 123 ARG A N 1
ATOM 925 C CA . ARG A 1 123 ? -25.823 -3.850 11.337 1.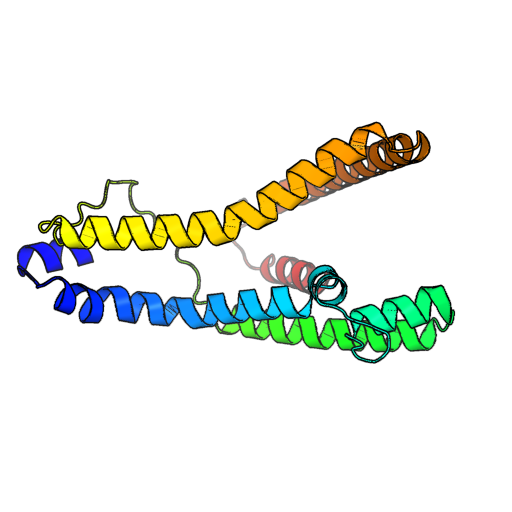00 80.75 123 ARG A CA 1
ATOM 926 C C . ARG A 1 123 ? -26.089 -3.554 9.866 1.00 80.75 123 ARG A C 1
ATOM 928 O O . ARG A 1 123 ? -25.242 -3.861 9.037 1.00 80.75 123 ARG A O 1
ATOM 935 N N . ALA A 1 124 ? -27.246 -2.972 9.548 1.00 86.75 124 ALA A N 1
ATOM 936 C CA . ALA A 1 124 ? -27.566 -2.571 8.183 1.00 86.75 124 ALA A CA 1
ATOM 937 C C . ALA A 1 124 ? -26.640 -1.446 7.694 1.00 86.75 124 ALA A C 1
ATOM 939 O O . ALA A 1 124 ? -26.125 -1.534 6.584 1.00 86.75 124 ALA A O 1
ATOM 940 N N . LEU A 1 125 ? -26.374 -0.433 8.530 1.00 87.12 125 LEU A N 1
ATOM 941 C CA . LEU A 1 125 ? -25.419 0.633 8.208 1.00 87.12 125 LEU A CA 1
ATOM 942 C C . LEU A 1 125 ? -23.993 0.098 8.052 1.00 87.12 125 LEU A C 1
ATOM 944 O O . LEU A 1 125 ? -23.351 0.402 7.050 1.00 87.12 125 LEU A O 1
ATOM 948 N N . ASP A 1 126 ? -23.526 -0.738 8.983 1.00 87.00 126 ASP A N 1
ATOM 949 C CA . ASP A 1 126 ? -22.207 -1.374 8.888 1.00 87.00 126 ASP A CA 1
ATOM 950 C C . ASP A 1 126 ? -22.098 -2.197 7.593 1.00 87.00 126 ASP A C 1
ATOM 952 O O . ASP A 1 126 ? -21.137 -2.053 6.840 1.00 87.00 126 ASP A O 1
ATOM 956 N N . GLY A 1 127 ? -23.117 -3.006 7.288 1.00 89.62 127 GLY A N 1
ATOM 957 C CA . GLY A 1 127 ? -23.187 -3.791 6.057 1.00 89.62 127 GLY A CA 1
ATOM 958 C C . GLY A 1 127 ? -23.184 -2.925 4.798 1.00 89.62 127 GLY A C 1
ATOM 959 O O . GLY A 1 127 ? -22.478 -3.245 3.847 1.00 89.62 127 GLY A O 1
ATOM 960 N N . MET A 1 128 ? -23.911 -1.805 4.800 1.00 94.19 128 MET A N 1
ATOM 961 C CA . MET A 1 128 ? -23.944 -0.860 3.681 1.00 94.19 128 MET A CA 1
ATOM 962 C C . MET A 1 128 ? -22.579 -0.200 3.457 1.00 94.19 128 MET A C 1
ATOM 964 O O . MET A 1 128 ? -22.116 -0.136 2.320 1.00 94.19 128 MET A O 1
ATOM 968 N N . VAL A 1 129 ? -21.913 0.256 4.522 1.00 93.69 129 VAL A N 1
ATOM 969 C CA . VAL A 1 129 ? -20.582 0.878 4.435 1.00 93.69 129 VAL A CA 1
ATOM 970 C C . VAL A 1 129 ? -19.541 -0.133 3.956 1.00 93.69 129 VAL A C 1
ATOM 972 O O . VAL A 1 129 ? -18.759 0.180 3.059 1.00 93.69 129 VAL A O 1
ATOM 975 N N . ILE A 1 130 ? -19.561 -1.356 4.496 1.00 92.50 130 ILE A N 1
ATOM 976 C CA . ILE A 1 130 ? -18.669 -2.439 4.062 1.00 92.50 130 ILE A CA 1
ATOM 977 C C . ILE A 1 130 ? -18.929 -2.786 2.595 1.00 92.50 130 ILE A C 1
ATOM 979 O O . ILE A 1 130 ? -17.976 -2.908 1.831 1.00 92.50 130 ILE A O 1
ATOM 983 N N . ALA A 1 131 ? -20.192 -2.908 2.182 1.00 95.50 131 ALA A N 1
ATOM 984 C CA . ALA A 1 131 ? -20.546 -3.207 0.799 1.00 95.50 131 ALA A CA 1
ATOM 985 C C . ALA A 1 131 ? -20.089 -2.101 -0.160 1.00 95.50 131 ALA A C 1
ATOM 987 O O . ALA A 1 131 ? -19.547 -2.403 -1.219 1.00 95.50 131 ALA A O 1
ATOM 988 N N . LEU A 1 132 ? -20.251 -0.830 0.215 1.00 96.19 132 LEU A N 1
ATOM 989 C CA . LEU A 1 132 ? -19.826 0.305 -0.605 1.00 96.19 132 LEU A CA 1
ATOM 990 C C . LEU A 1 132 ? -18.297 0.369 -0.720 1.00 96.19 132 LEU A C 1
ATOM 992 O O . LEU A 1 132 ? -17.780 0.526 -1.824 1.00 96.19 132 LEU A O 1
ATOM 996 N N . ALA A 1 133 ? -17.572 0.173 0.385 1.00 93.00 133 ALA A N 1
ATOM 997 C CA . A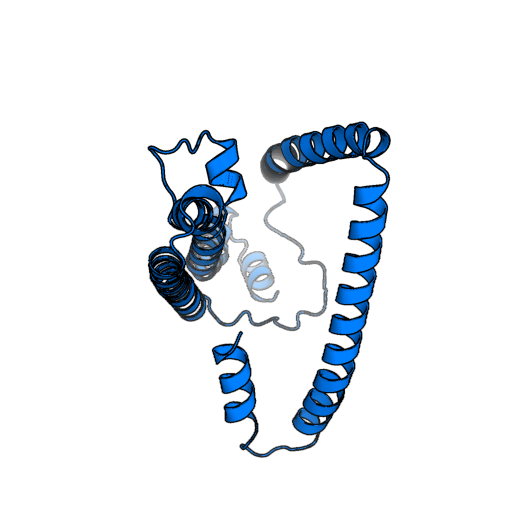LA A 1 133 ? -16.111 0.098 0.381 1.00 93.00 133 ALA A CA 1
ATOM 998 C C . ALA A 1 133 ? -15.598 -1.099 -0.439 1.00 93.00 133 ALA A C 1
ATOM 1000 O O . ALA A 1 133 ? -14.676 -0.954 -1.242 1.00 93.00 133 ALA A O 1
ATOM 1001 N N . ALA A 1 134 ? -16.226 -2.268 -0.279 1.00 94.81 134 ALA A N 1
ATOM 1002 C CA . ALA A 1 134 ? -15.903 -3.463 -1.047 1.00 94.81 134 ALA A CA 1
ATOM 1003 C C . ALA A 1 134 ? -16.157 -3.241 -2.539 1.00 94.81 134 ALA A C 1
ATOM 1005 O O . ALA A 1 134 ? -15.299 -3.570 -3.348 1.00 94.81 134 ALA A O 1
ATOM 1006 N N . LEU A 1 135 ? -17.287 -2.637 -2.915 1.00 95.31 135 LEU A N 1
ATOM 1007 C CA . LEU A 1 135 ? -17.594 -2.352 -4.313 1.00 95.31 135 LEU A CA 1
ATOM 1008 C C . LEU A 1 135 ? -16.608 -1.341 -4.904 1.00 95.31 135 LEU A C 1
ATOM 1010 O O . LEU A 1 135 ? -16.072 -1.581 -5.981 1.00 95.31 135 LEU A O 1
ATOM 1014 N N . PHE A 1 136 ? -16.311 -0.255 -4.188 1.00 93.31 136 PHE A N 1
ATOM 1015 C CA . PHE A 1 136 ? -15.335 0.749 -4.615 1.00 93.31 136 PHE A CA 1
ATOM 1016 C C . PHE A 1 136 ? -13.948 0.146 -4.886 1.00 93.31 136 PHE A C 1
ATOM 1018 O O . PHE A 1 136 ? -13.286 0.549 -5.838 1.00 93.31 136 PHE A O 1
ATOM 1025 N N . LEU A 1 137 ? -13.522 -0.834 -4.084 1.00 91.69 137 LEU A N 1
ATOM 1026 C CA . LEU A 1 137 ? -12.223 -1.494 -4.227 1.00 91.69 137 LEU A CA 1
ATOM 1027 C C . LEU A 1 137 ? -12.240 -2.624 -5.271 1.00 91.69 137 LEU A C 1
ATOM 1029 O O . LEU A 1 137 ? -11.327 -2.731 -6.089 1.00 91.69 137 LEU A O 1
ATOM 1033 N N . LEU A 1 138 ? -13.274 -3.466 -5.270 1.00 93.50 138 LEU A N 1
ATOM 1034 C CA . LEU A 1 138 ? -13.360 -4.642 -6.139 1.00 93.50 138 LEU A CA 1
ATOM 1035 C C . LEU A 1 138 ? -13.687 -4.284 -7.587 1.00 93.50 138 LEU A C 1
ATOM 1037 O O . LEU A 1 138 ? -13.248 -4.994 -8.487 1.00 93.50 138 LEU A O 1
ATOM 1041 N N . LEU A 1 139 ? -14.423 -3.199 -7.837 1.00 93.94 139 LEU A N 1
ATOM 1042 C CA . LEU A 1 139 ? -14.785 -2.793 -9.194 1.00 93.94 139 LEU A CA 1
ATOM 1043 C C . LEU A 1 139 ? -13.556 -2.446 -10.067 1.00 93.94 139 LEU A C 1
ATOM 1045 O O . LEU A 1 139 ? -13.417 -3.048 -11.135 1.00 93.94 139 LEU A O 1
ATOM 1049 N N . PRO A 1 140 ? -12.629 -1.549 -9.657 1.00 89.25 140 PRO A N 1
ATOM 1050 C CA . PRO A 1 140 ? -11.435 -1.251 -10.447 1.00 89.25 140 PRO A CA 1
ATOM 1051 C C . PRO A 1 140 ? -10.477 -2.443 -10.522 1.00 89.25 140 PRO A C 1
ATOM 1053 O O . PRO A 1 140 ? -9.931 -2.707 -11.591 1.00 89.25 140 PRO A O 1
ATOM 1056 N N . LEU A 1 141 ? -10.312 -3.207 -9.436 1.00 89.44 141 LEU A N 1
ATOM 1057 C CA . LEU A 1 141 ? -9.487 -4.419 -9.454 1.00 89.44 141 LEU A CA 1
ATOM 1058 C C . LEU A 1 141 ? -10.044 -5.461 -10.429 1.00 89.44 141 LEU A C 1
ATOM 1060 O O . LEU A 1 141 ? -9.297 -6.012 -11.233 1.00 89.44 141 LEU A O 1
ATOM 1064 N N . GLY A 1 142 ? -11.359 -5.676 -10.417 1.00 92.62 142 GLY A N 1
ATOM 1065 C CA . GLY A 1 142 ? -12.043 -6.550 -11.362 1.00 92.62 142 GLY A CA 1
ATOM 1066 C C . GLY A 1 142 ? -11.860 -6.082 -12.804 1.00 92.62 142 GLY A C 1
ATOM 1067 O O . GLY A 1 142 ? -11.522 -6.888 -13.667 1.00 92.62 142 GLY A O 1
ATOM 1068 N N . ALA A 1 143 ? -11.993 -4.780 -13.070 1.00 89.69 143 ALA A N 1
ATOM 1069 C CA . ALA A 1 143 ? -11.763 -4.220 -14.401 1.00 89.69 143 ALA A CA 1
ATOM 1070 C C . ALA A 1 143 ? -10.321 -4.443 -14.895 1.00 89.69 143 ALA A C 1
ATOM 1072 O O . ALA A 1 143 ? -10.122 -4.799 -16.058 1.00 89.69 143 ALA A O 1
ATOM 1073 N N . VAL A 1 144 ? -9.322 -4.274 -14.020 1.00 88.50 144 VAL A N 1
ATOM 1074 C CA . VAL A 1 144 ? -7.910 -4.549 -14.334 1.00 88.50 144 VAL A CA 1
ATOM 1075 C C . VAL A 1 144 ? -7.694 -6.033 -14.631 1.00 88.50 144 VAL A C 1
ATOM 1077 O O . VAL A 1 144 ? -7.070 -6.357 -15.638 1.00 88.50 144 VAL A O 1
ATOM 1080 N N . VAL A 1 145 ? -8.246 -6.935 -13.814 1.00 91.50 145 VAL A N 1
ATOM 1081 C CA . VAL A 1 145 ? -8.110 -8.389 -14.006 1.00 91.50 145 VAL A CA 1
ATOM 1082 C C . VAL A 1 145 ? -8.764 -8.843 -15.308 1.00 91.50 145 VAL A C 1
ATOM 1084 O O . VAL A 1 145 ? -8.143 -9.574 -16.074 1.00 91.50 145 VAL A O 1
ATOM 1087 N N . LEU A 1 146 ? -9.985 -8.388 -15.598 1.00 91.00 146 LEU A N 1
ATOM 1088 C CA . LEU A 1 146 ? -10.702 -8.766 -16.819 1.00 91.00 146 LEU A CA 1
ATOM 1089 C C . LEU A 1 146 ? -9.959 -8.302 -18.078 1.00 91.00 146 LEU A C 1
ATOM 1091 O O . LEU A 1 146 ? -9.791 -9.083 -19.014 1.00 91.00 146 LEU A O 1
ATOM 1095 N N . ARG A 1 147 ? -9.467 -7.055 -18.087 1.00 86.06 147 ARG A N 1
ATOM 1096 C CA . ARG A 1 147 ? -8.652 -6.531 -19.196 1.00 86.06 147 ARG A CA 1
ATOM 1097 C C . ARG A 1 147 ? -7.315 -7.258 -19.315 1.00 86.06 147 ARG A C 1
ATOM 1099 O O . ARG A 1 147 ? -6.897 -7.570 -20.424 1.00 86.06 147 ARG A O 1
ATOM 1106 N N . GLY A 1 148 ? -6.671 -7.546 -18.185 1.00 85.88 148 GLY A N 1
ATOM 1107 C CA . GLY A 1 148 ? -5.423 -8.301 -18.137 1.00 85.88 148 GLY A CA 1
ATOM 1108 C C . GLY A 1 148 ? -5.583 -9.695 -18.737 1.00 85.88 148 GLY A C 1
ATOM 1109 O O . GLY A 1 148 ? -4.833 -10.053 -19.635 1.00 85.88 148 GLY A O 1
ATOM 1110 N N . LEU A 1 149 ? -6.598 -10.451 -18.309 1.00 88.56 149 LEU A N 1
ATOM 1111 C CA . LEU A 1 149 ? -6.863 -11.807 -18.801 1.00 88.56 149 LEU A CA 1
ATOM 1112 C C . LEU A 1 149 ? -7.168 -11.844 -20.300 1.00 88.56 149 LEU A C 1
ATOM 1114 O O . LEU A 1 149 ? -6.658 -12.722 -20.992 1.00 88.56 149 LEU A O 1
ATOM 1118 N N . ALA A 1 150 ? -7.956 -10.892 -20.807 1.00 87.12 150 ALA A N 1
ATOM 1119 C CA . ALA A 1 150 ? -8.230 -10.796 -22.239 1.00 87.12 150 ALA A CA 1
ATOM 1120 C C . ALA A 1 150 ? -6.946 -10.541 -23.051 1.00 87.12 150 ALA A C 1
ATOM 1122 O O . ALA A 1 150 ? -6.736 -11.175 -24.080 1.00 87.12 150 ALA A O 1
ATOM 1123 N N . GLY A 1 151 ? -6.055 -9.674 -22.555 1.00 82.69 151 GLY A N 1
ATOM 1124 C CA . GLY A 1 151 ? -4.795 -9.344 -23.226 1.00 82.69 151 GLY A CA 1
ATOM 1125 C C . GLY A 1 151 ? -3.719 -10.432 -23.154 1.00 82.69 151 GLY A C 1
ATOM 1126 O O . GLY A 1 151 ? -2.813 -10.429 -23.981 1.00 82.69 151 GLY A O 1
ATOM 1127 N N . VAL A 1 152 ? -3.802 -11.385 -22.213 1.00 84.25 152 VAL A N 1
ATOM 1128 C CA . VAL A 1 152 ? -2.798 -12.463 -22.063 1.00 84.25 152 VAL A CA 1
ATOM 1129 C C . VAL A 1 152 ? -2.710 -13.348 -23.308 1.00 84.25 152 VAL A C 1
ATOM 1131 O O . VAL A 1 152 ? -1.618 -13.790 -23.667 1.00 84.25 152 VAL A O 1
ATOM 1134 N N . ALA A 1 153 ? -3.835 -13.585 -23.986 1.00 80.50 153 ALA A N 1
ATOM 1135 C CA . ALA A 1 153 ? -3.875 -14.410 -25.193 1.00 80.50 153 ALA A CA 1
ATOM 1136 C C . ALA A 1 153 ? -3.187 -13.749 -26.404 1.00 80.50 153 ALA A C 1
ATOM 1138 O O . ALA A 1 153 ? -2.773 -14.446 -27.327 1.00 80.50 153 ALA A O 1
ATOM 1139 N N . GLU A 1 154 ? -3.037 -12.424 -26.390 1.00 84.56 154 GLU A N 1
ATOM 1140 C CA . GLU A 1 154 ? -2.449 -11.637 -27.481 1.00 84.56 154 GLU A CA 1
ATOM 1141 C C . GLU A 1 154 ? -0.945 -11.367 -27.278 1.00 84.56 154 GLU A C 1
ATOM 1143 O O . GLU A 1 154 ? -0.305 -10.709 -28.101 1.00 84.56 154 GLU A O 1
ATOM 1148 N N . LEU A 1 155 ? -0.349 -11.868 -26.187 1.00 83.69 155 LEU A N 1
ATOM 1149 C CA . LEU A 1 155 ? 1.046 -11.589 -25.848 1.00 83.69 155 LEU A CA 1
ATOM 1150 C C . LEU A 1 155 ? 2.033 -12.340 -26.763 1.00 83.69 155 LEU A C 1
ATOM 1152 O O . LEU A 1 155 ? 1.903 -13.552 -26.958 1.00 83.69 155 LEU A O 1
ATOM 1156 N N . PRO A 1 156 ? 3.090 -11.669 -27.263 1.00 88.00 156 PRO A N 1
ATOM 1157 C CA . PRO A 1 156 ? 4.120 -12.319 -28.063 1.00 88.00 156 PRO A CA 1
ATOM 1158 C C . PRO A 1 156 ? 4.940 -13.323 -27.238 1.00 88.00 156 PRO A C 1
ATOM 1160 O O . PRO A 1 156 ? 5.134 -13.167 -26.031 1.00 88.00 156 PRO A O 1
ATOM 1163 N N . ALA A 1 157 ? 5.494 -14.340 -27.908 1.00 83.62 157 ALA A N 1
ATOM 1164 C CA . ALA A 1 157 ? 6.270 -15.417 -27.276 1.00 83.62 157 ALA A CA 1
ATOM 1165 C C . ALA A 1 157 ? 7.484 -14.920 -26.463 1.00 83.62 157 ALA A C 1
ATOM 1167 O O . ALA A 1 157 ? 7.898 -15.568 -25.500 1.00 83.62 157 ALA A O 1
ATOM 1168 N N . SER A 1 158 ? 8.030 -13.751 -26.811 1.00 87.31 158 SER A N 1
ATOM 1169 C CA . SER A 1 158 ? 9.108 -13.099 -26.063 1.00 87.31 158 SER A CA 1
ATOM 1170 C C . SER A 1 158 ? 8.704 -12.747 -24.629 1.00 87.31 158 SER A C 1
ATOM 1172 O O . SER A 1 158 ? 9.523 -12.885 -23.724 1.00 87.31 158 SER A O 1
ATOM 1174 N N . VAL A 1 159 ? 7.443 -12.362 -24.393 1.00 87.50 159 VAL A N 1
ATOM 1175 C CA . VAL A 1 159 ? 6.949 -12.023 -23.049 1.00 87.50 159 VAL A CA 1
ATOM 1176 C C . VAL A 1 159 ? 7.008 -13.254 -22.154 1.00 87.50 159 VAL A C 1
ATOM 1178 O O . VAL A 1 159 ? 7.588 -13.191 -21.076 1.00 87.50 159 VAL A O 1
ATOM 1181 N N . TRP A 1 160 ? 6.543 -14.403 -22.642 1.00 86.00 160 TRP A N 1
ATOM 1182 C CA . TRP A 1 160 ? 6.587 -15.668 -21.904 1.00 86.00 160 TRP A CA 1
ATOM 1183 C C . TRP A 1 160 ? 8.011 -16.095 -21.530 1.00 86.00 160 TRP A C 1
ATOM 1185 O O . TRP A 1 160 ? 8.246 -16.528 -20.401 1.00 86.00 160 TRP A O 1
ATOM 1195 N N . GLN A 1 161 ? 8.978 -15.914 -22.435 1.00 86.62 161 GLN A N 1
ATOM 1196 C CA . GLN A 1 161 ? 10.390 -16.184 -22.145 1.00 86.62 161 GLN A CA 1
ATOM 1197 C C . GLN A 1 161 ? 10.938 -15.242 -21.065 1.00 86.62 161 GLN A C 1
ATOM 1199 O O . GLN A 1 161 ? 11.598 -15.691 -20.126 1.00 86.62 161 GLN A O 1
ATOM 1204 N N . THR A 1 162 ? 10.623 -13.944 -21.148 1.00 87.88 162 THR A N 1
ATOM 1205 C CA . THR A 1 162 ? 11.033 -12.977 -20.119 1.00 87.88 162 THR A CA 1
ATOM 1206 C C . THR A 1 162 ? 10.385 -13.264 -18.766 1.00 87.88 162 THR A C 1
ATOM 1208 O O . THR A 1 162 ? 11.076 -13.221 -17.752 1.00 87.88 162 THR A O 1
ATOM 1211 N N . THR A 1 163 ? 9.108 -13.659 -18.737 1.00 88.12 163 THR A N 1
ATOM 1212 C CA . THR A 1 163 ? 8.405 -14.063 -17.513 1.00 88.12 163 THR A CA 1
ATOM 1213 C C . THR A 1 163 ? 9.060 -15.286 -16.878 1.00 88.12 163 THR A C 1
ATOM 1215 O O . THR A 1 163 ? 9.295 -15.285 -15.672 1.00 88.12 163 THR A O 1
ATOM 1218 N N . GLY A 1 164 ? 9.417 -16.299 -17.674 1.00 90.00 164 GLY A N 1
ATOM 1219 C CA . GLY A 1 164 ? 10.135 -17.480 -17.190 1.00 90.00 164 GLY A CA 1
ATOM 1220 C C . GLY A 1 164 ? 11.478 -17.122 -16.550 1.00 90.00 164 GLY A C 1
ATOM 1221 O O . GLY A 1 164 ? 11.758 -17.543 -15.427 1.00 90.00 164 GLY A O 1
ATOM 1222 N N . ASN A 1 165 ? 12.269 -16.273 -17.210 1.00 90.62 165 ASN A N 1
ATOM 1223 C CA . ASN A 1 165 ? 13.540 -15.796 -16.664 1.00 90.62 165 ASN A CA 1
ATOM 1224 C C . ASN A 1 165 ? 13.343 -15.001 -15.364 1.00 90.62 165 ASN A C 1
ATOM 1226 O O . ASN A 1 165 ? 14.063 -15.237 -14.396 1.00 90.62 165 ASN A O 1
ATOM 1230 N N . SER A 1 166 ? 12.351 -14.108 -15.298 1.00 91.38 166 SER A N 1
ATOM 1231 C CA . SER A 1 166 ? 12.034 -13.361 -14.074 1.00 91.38 166 SER A CA 1
ATOM 1232 C C . SER A 1 166 ? 11.607 -14.276 -12.926 1.00 91.38 166 SER A C 1
ATOM 1234 O O . SER A 1 166 ? 12.053 -14.065 -11.801 1.00 91.38 166 SER A O 1
ATOM 1236 N N . ILE A 1 167 ? 10.797 -15.308 -13.190 1.00 92.81 167 ILE A N 1
ATOM 1237 C CA . ILE A 1 167 ? 10.382 -16.291 -12.176 1.00 92.81 167 ILE A CA 1
ATOM 1238 C C . ILE A 1 167 ? 11.586 -17.096 -11.678 1.00 92.81 167 ILE A C 1
ATOM 1240 O O . ILE A 1 167 ? 11.725 -17.291 -10.472 1.00 92.81 167 ILE A O 1
ATOM 1244 N N . LEU A 1 168 ? 12.474 -17.530 -12.577 1.00 94.00 168 LEU A N 1
ATOM 1245 C CA . LEU A 1 168 ? 13.695 -18.248 -12.206 1.00 94.00 168 LEU A CA 1
ATOM 1246 C C . LEU A 1 168 ? 14.614 -17.387 -11.340 1.00 94.00 168 LEU A C 1
ATOM 1248 O O . LEU A 1 168 ? 15.059 -17.837 -10.286 1.00 94.00 168 LEU A O 1
ATOM 1252 N N . VAL A 1 169 ? 14.866 -16.142 -11.753 1.00 93.38 169 VAL A N 1
ATOM 1253 C CA . VAL A 1 169 ? 15.697 -15.204 -10.989 1.00 93.38 169 VAL A CA 1
ATOM 1254 C C . VAL A 1 169 ? 15.064 -14.915 -9.630 1.00 93.38 169 VAL A C 1
ATOM 1256 O O . VAL A 1 169 ? 15.749 -15.033 -8.620 1.00 93.38 169 VAL A O 1
ATOM 1259 N N . ALA A 1 170 ? 13.760 -14.628 -9.575 1.00 90.81 170 ALA A N 1
ATOM 1260 C CA . ALA A 1 170 ? 13.052 -14.406 -8.316 1.00 90.81 170 ALA A CA 1
ATOM 1261 C C . ALA A 1 170 ? 13.125 -15.634 -7.394 1.00 90.81 170 ALA A C 1
ATOM 1263 O O . ALA A 1 170 ? 13.412 -15.493 -6.206 1.00 90.81 170 ALA A O 1
ATOM 1264 N N . GLY A 1 171 ? 12.929 -16.840 -7.935 1.00 92.19 171 GLY A N 1
ATOM 1265 C CA . GLY A 1 171 ? 13.041 -18.092 -7.187 1.00 92.19 171 GLY A CA 1
ATOM 1266 C C . GLY A 1 171 ? 14.445 -18.317 -6.626 1.00 92.19 171 GLY A C 1
ATOM 1267 O O . GLY A 1 171 ? 14.589 -18.649 -5.449 1.00 92.19 171 GLY A O 1
ATOM 1268 N N . LEU A 1 172 ? 15.483 -18.068 -7.429 1.00 92.31 172 LEU A N 1
ATOM 1269 C CA . LEU A 1 172 ? 16.875 -18.131 -6.980 1.00 92.31 172 LEU A CA 1
ATOM 1270 C C . LEU A 1 172 ? 17.170 -17.083 -5.902 1.00 92.31 172 LEU A C 1
ATOM 1272 O O . LEU A 1 172 ? 17.781 -17.416 -4.890 1.00 92.31 172 LEU A O 1
ATOM 1276 N N . SER A 1 173 ? 16.701 -15.846 -6.068 1.00 89.88 173 SER A N 1
ATOM 1277 C CA . SER A 1 173 ? 16.862 -14.789 -5.065 1.00 89.88 173 SER A CA 1
ATOM 1278 C C . SER A 1 173 ? 16.188 -15.149 -3.742 1.00 89.88 173 SER A C 1
ATOM 1280 O O . SER A 1 173 ? 16.802 -14.982 -2.691 1.00 89.88 173 SER A O 1
ATOM 1282 N N . VAL A 1 174 ? 14.966 -15.693 -3.774 1.00 90.19 174 VAL A N 1
ATOM 1283 C CA . VAL A 1 174 ? 14.263 -16.168 -2.570 1.00 90.19 174 VAL A CA 1
ATOM 1284 C C . VAL A 1 174 ? 15.022 -17.319 -1.917 1.00 90.19 174 VAL A C 1
ATOM 1286 O O . VAL A 1 174 ? 15.174 -17.323 -0.698 1.00 90.19 174 VAL A O 1
ATOM 1289 N N . ALA A 1 175 ? 15.537 -18.266 -2.703 1.00 91.12 175 ALA A N 1
ATOM 1290 C CA . ALA A 1 175 ? 16.325 -19.376 -2.179 1.00 91.12 175 ALA A CA 1
ATOM 1291 C C . ALA A 1 175 ? 17.609 -18.882 -1.496 1.00 91.12 175 ALA A C 1
ATOM 1293 O O . ALA A 1 175 ? 17.882 -19.277 -0.365 1.00 91.12 175 ALA A O 1
ATOM 1294 N N . VAL A 1 176 ? 18.357 -17.977 -2.135 1.00 90.94 176 VAL A N 1
ATOM 1295 C CA . VAL A 1 176 ? 19.560 -17.359 -1.556 1.00 90.94 176 VAL A CA 1
ATOM 1296 C C . VAL A 1 176 ? 19.213 -16.594 -0.280 1.00 90.94 176 VAL A C 1
ATOM 1298 O O . VAL A 1 176 ? 19.874 -16.776 0.740 1.00 90.94 176 VAL A O 1
ATOM 1301 N N . LEU A 1 177 ? 18.152 -15.785 -0.300 1.00 88.81 177 LEU A N 1
ATOM 1302 C CA . LEU A 1 177 ? 17.724 -15.018 0.866 1.00 88.81 177 LEU A CA 1
ATOM 1303 C C . LEU A 1 177 ? 17.304 -15.934 2.015 1.00 88.81 177 LEU A C 1
ATOM 1305 O O . LEU A 1 177 ? 17.726 -15.704 3.141 1.00 88.81 177 LEU A O 1
ATOM 1309 N N . ALA A 1 178 ? 16.543 -16.997 1.755 1.00 85.00 178 ALA A N 1
ATOM 1310 C CA . ALA A 1 178 ? 16.175 -17.978 2.771 1.00 85.00 178 ALA A CA 1
ATOM 1311 C C . ALA A 1 178 ? 17.411 -18.698 3.334 1.00 85.00 178 ALA A C 1
ATOM 1313 O O . ALA A 1 178 ? 17.523 -18.874 4.548 1.00 85.00 178 ALA A O 1
ATOM 1314 N N . LEU A 1 179 ? 18.365 -19.057 2.471 1.00 88.19 179 LEU A N 1
ATOM 1315 C CA . LEU A 1 179 ? 19.601 -19.734 2.858 1.00 88.19 179 LEU A CA 1
ATOM 1316 C C . LEU A 1 179 ? 20.487 -18.850 3.747 1.00 88.19 179 LEU A C 1
ATOM 1318 O O . LEU A 1 179 ? 21.148 -19.374 4.636 1.00 88.19 179 LEU A O 1
ATOM 1322 N N . LEU A 1 180 ? 20.460 -17.527 3.568 1.00 84.31 180 LEU A N 1
ATOM 1323 C CA . LEU A 1 180 ? 21.171 -16.568 4.424 1.00 84.31 180 LEU A CA 1
ATOM 1324 C C . LEU A 1 180 ? 20.369 -16.176 5.680 1.00 84.31 180 LEU A C 1
ATOM 1326 O O . LEU A 1 180 ? 20.923 -16.085 6.777 1.00 84.31 180 LEU A O 1
ATOM 1330 N N . ALA A 1 181 ? 19.058 -15.973 5.545 1.00 82.75 181 ALA A N 1
ATOM 1331 C CA . ALA A 1 181 ? 18.193 -15.471 6.610 1.00 82.75 181 ALA A CA 1
ATOM 1332 C C . ALA A 1 181 ? 17.882 -16.529 7.676 1.00 82.75 181 ALA A C 1
ATOM 1334 O O . ALA A 1 181 ? 17.849 -16.198 8.859 1.00 82.75 181 ALA A O 1
ATOM 1335 N N . LEU A 1 182 ? 17.685 -17.798 7.299 1.00 81.19 182 LEU A N 1
ATOM 1336 C CA . LEU A 1 182 ? 17.404 -18.884 8.247 1.00 81.19 182 LEU A CA 1
ATOM 1337 C C . LEU A 1 182 ? 18.546 -19.139 9.251 1.00 81.19 182 LEU A C 1
ATOM 1339 O O . LEU A 1 182 ? 18.257 -19.204 10.450 1.00 81.19 182 LEU A O 1
ATOM 1343 N N . PRO A 1 183 ? 19.829 -19.243 8.849 1.00 80.50 183 PRO A N 1
ATOM 1344 C CA . PRO A 1 183 ? 20.922 -19.384 9.807 1.00 80.50 183 PRO A CA 1
ATOM 1345 C C . PRO A 1 183 ? 21.144 -18.109 10.622 1.00 80.50 183 PRO A C 1
ATOM 1347 O O . PRO A 1 183 ? 21.429 -18.220 11.814 1.00 80.50 183 PRO A O 1
ATOM 1350 N N . MET A 1 184 ? 20.952 -16.910 10.048 1.00 72.81 184 MET A N 1
ATOM 1351 C CA . MET A 1 184 ? 20.961 -15.668 10.833 1.00 72.81 184 MET A CA 1
ATOM 1352 C C . MET A 1 184 ? 19.864 -15.689 11.903 1.00 72.81 184 MET A C 1
ATOM 1354 O O . MET A 1 184 ? 20.164 -15.501 13.076 1.00 72.81 184 MET A O 1
ATOM 1358 N N . ALA A 1 185 ? 18.617 -15.995 11.545 1.00 74.44 185 ALA A N 1
ATOM 1359 C CA . ALA A 1 185 ? 17.507 -16.079 12.492 1.00 74.44 185 ALA A CA 1
ATOM 1360 C C . ALA A 1 185 ? 17.747 -17.147 13.576 1.00 74.44 185 ALA A C 1
ATOM 1362 O O . ALA A 1 185 ? 17.508 -16.889 14.757 1.00 74.44 185 ALA A O 1
ATOM 1363 N N . GLY A 1 186 ? 18.287 -18.313 13.206 1.00 74.31 186 GLY A N 1
ATOM 1364 C CA . GLY A 1 186 ? 18.669 -19.366 14.150 1.00 74.31 186 GLY A CA 1
ATOM 1365 C C . GLY A 1 186 ? 19.802 -18.952 15.096 1.00 74.31 186 GLY A C 1
ATOM 1366 O O . GLY A 1 186 ? 19.762 -19.258 16.290 1.00 74.31 186 GLY A O 1
ATOM 1367 N N . TRP A 1 187 ? 20.790 -18.203 14.604 1.00 64.50 187 TRP A N 1
ATOM 1368 C CA . TRP A 1 187 ? 21.893 -17.682 15.416 1.00 64.50 187 TRP A CA 1
ATOM 1369 C C . TRP A 1 187 ? 21.438 -16.586 16.391 1.00 64.50 187 TRP A C 1
ATOM 1371 O O . TRP A 1 187 ? 21.857 -16.561 17.550 1.00 64.50 187 TRP A O 1
ATOM 1381 N N . ILE A 1 188 ? 20.517 -15.729 15.952 1.00 64.94 188 ILE A N 1
ATOM 1382 C CA . ILE A 1 188 ? 19.893 -14.683 16.771 1.00 64.94 188 ILE A CA 1
ATOM 1383 C C . ILE A 1 188 ? 19.018 -15.300 17.868 1.00 64.94 188 ILE A C 1
ATOM 1385 O O . ILE A 1 188 ? 19.100 -14.893 19.026 1.00 64.94 188 ILE A O 1
ATOM 1389 N N . ALA A 1 189 ? 18.234 -16.329 17.537 1.00 63.25 189 ALA A N 1
ATOM 1390 C CA . ALA A 1 189 ? 17.382 -17.028 18.498 1.00 63.25 189 ALA A CA 1
ATOM 1391 C C . ALA A 1 189 ? 18.178 -17.805 19.566 1.00 63.25 189 ALA A C 1
ATOM 1393 O O . ALA A 1 189 ? 17.677 -18.027 20.669 1.00 63.25 189 ALA A O 1
ATOM 1394 N N . THR A 1 190 ? 19.422 -18.201 19.269 1.00 65.00 190 THR A N 1
ATOM 1395 C CA . THR A 1 190 ? 20.261 -19.009 20.173 1.00 65.00 190 THR A CA 1
ATOM 1396 C C . THR A 1 190 ? 21.239 -18.198 21.035 1.00 65.00 190 THR A C 1
ATOM 1398 O O . THR A 1 190 ? 21.684 -18.707 22.067 1.00 65.00 190 THR A O 1
ATOM 1401 N N . ARG A 1 191 ? 21.553 -16.930 20.710 1.00 55.41 191 ARG A N 1
ATOM 1402 C CA . ARG A 1 191 ? 22.455 -16.076 21.520 1.00 55.41 191 ARG A CA 1
ATOM 1403 C C . ARG A 1 191 ? 21.733 -14.913 22.212 1.00 55.41 191 ARG A C 1
ATOM 1405 O O . ARG A 1 191 ? 21.468 -13.872 21.628 1.00 55.41 191 ARG A O 1
ATOM 1412 N N . ARG A 1 192 ? 21.557 -15.032 23.533 1.00 53.84 192 ARG A N 1
ATOM 1413 C CA . ARG A 1 192 ? 20.932 -14.039 24.437 1.00 53.84 192 ARG A CA 1
ATOM 1414 C C . ARG A 1 192 ? 21.732 -12.746 24.731 1.00 53.84 192 ARG A C 1
ATOM 1416 O O . ARG A 1 192 ? 21.418 -12.075 25.711 1.00 53.84 192 ARG A O 1
ATOM 1423 N N . ARG A 1 193 ? 22.768 -12.363 23.969 1.00 50.81 193 ARG A N 1
ATOM 1424 C CA . ARG A 1 193 ? 23.569 -11.152 24.289 1.00 50.81 193 ARG A CA 1
ATOM 1425 C C . ARG A 1 193 ? 23.977 -10.315 23.066 1.00 50.81 193 ARG A C 1
ATOM 1427 O O . ARG A 1 193 ? 24.976 -10.599 22.415 1.00 50.81 193 ARG A O 1
ATOM 1434 N N . GLY A 1 194 ? 23.212 -9.248 22.822 1.00 52.91 194 GLY A N 1
ATOM 1435 C CA . GLY A 1 194 ? 23.689 -7.859 22.675 1.00 52.91 194 GLY A CA 1
ATOM 1436 C C . GLY A 1 194 ? 24.494 -7.415 21.445 1.00 52.91 194 GLY A C 1
ATOM 1437 O O . GLY A 1 194 ? 24.648 -6.217 21.265 1.00 52.91 194 GLY A O 1
ATOM 1438 N N . GLY A 1 195 ? 25.006 -8.310 20.595 1.00 53.38 195 GLY A N 1
ATOM 1439 C CA . GLY A 1 195 ? 25.766 -7.913 19.389 1.00 53.38 195 GLY A CA 1
ATOM 1440 C C . GLY A 1 195 ? 24.940 -7.820 18.099 1.00 53.38 195 GLY A C 1
ATOM 1441 O O . GLY A 1 195 ? 25.429 -7.362 17.072 1.00 53.38 195 GLY A O 1
ATOM 1442 N N . VAL A 1 196 ? 23.695 -8.296 18.140 1.00 52.56 196 VAL A N 1
ATOM 1443 C CA . VAL A 1 196 ? 22.863 -8.559 16.954 1.00 52.56 196 VAL A CA 1
ATOM 1444 C C . VAL A 1 196 ? 22.111 -7.320 16.466 1.00 52.56 196 VAL A C 1
ATOM 1446 O O . VAL A 1 196 ? 21.870 -7.183 15.267 1.00 52.56 196 VAL A O 1
ATOM 1449 N N . GLU A 1 197 ? 21.770 -6.398 17.367 1.00 55.72 197 GLU A N 1
ATOM 1450 C CA . GLU A 1 197 ? 20.998 -5.198 17.024 1.00 55.72 197 GLU A CA 1
ATOM 1451 C C . GLU A 1 197 ? 21.741 -4.318 16.006 1.00 55.72 197 GLU A C 1
ATOM 1453 O O . GLU A 1 197 ? 21.120 -3.790 15.093 1.00 55.72 197 GLU A O 1
ATOM 1458 N N . ALA A 1 198 ? 23.076 -4.257 16.056 1.00 52.16 198 ALA A N 1
ATOM 1459 C CA . ALA A 1 198 ? 23.871 -3.471 15.111 1.00 52.16 198 ALA A CA 1
ATOM 1460 C C . ALA A 1 198 ? 23.826 -4.012 13.665 1.00 52.16 198 ALA A C 1
ATOM 1462 O O . ALA A 1 198 ? 23.765 -3.231 12.719 1.00 52.16 198 ALA A O 1
ATOM 1463 N N . ILE A 1 199 ? 23.813 -5.338 13.478 1.00 57.91 199 ILE A N 1
ATOM 1464 C CA . ILE A 1 199 ? 23.802 -5.962 12.141 1.00 57.91 199 ILE A CA 1
ATOM 1465 C C . ILE A 1 199 ? 22.393 -5.904 11.533 1.00 57.91 199 ILE A C 1
ATOM 1467 O O . ILE A 1 199 ? 22.248 -5.625 10.344 1.00 57.91 199 ILE A O 1
ATOM 1471 N N . GLY A 1 200 ? 21.350 -6.098 12.350 1.00 55.84 200 GLY A N 1
ATOM 1472 C CA . GLY A 1 200 ? 19.958 -5.939 11.913 1.00 55.84 200 GLY A CA 1
ATOM 1473 C C . GLY A 1 200 ? 19.623 -4.500 11.507 1.00 55.84 200 GLY A C 1
ATOM 1474 O O . GLY A 1 200 ? 18.939 -4.286 10.507 1.00 55.84 200 GLY A O 1
ATOM 1475 N N . LEU A 1 201 ? 20.167 -3.513 12.228 1.00 53.78 201 LEU A N 1
ATOM 1476 C CA . LEU A 1 201 ? 20.012 -2.095 11.896 1.00 53.78 201 LEU A CA 1
ATOM 1477 C C . LEU A 1 201 ? 20.791 -1.694 10.633 1.00 53.78 201 LEU A C 1
ATOM 1479 O O . LEU A 1 201 ? 20.281 -0.898 9.851 1.00 53.78 201 LEU A O 1
ATOM 1483 N N . MET A 1 202 ? 21.974 -2.268 10.379 1.00 48.88 202 MET A N 1
ATOM 1484 C CA . MET A 1 202 ? 22.700 -2.033 9.120 1.00 48.88 202 MET A CA 1
ATOM 1485 C C . MET A 1 202 ? 22.005 -2.659 7.903 1.00 48.88 202 MET A C 1
ATOM 1487 O O . MET A 1 202 ? 22.025 -2.063 6.832 1.00 48.88 202 MET A O 1
ATOM 1491 N N . GLY A 1 203 ? 21.353 -3.817 8.061 1.00 51.59 203 GLY A N 1
ATOM 1492 C CA . GLY A 1 203 ? 20.568 -4.444 6.992 1.00 51.59 203 GLY A CA 1
ATOM 1493 C C . GLY A 1 203 ? 19.334 -3.630 6.594 1.00 51.59 203 GLY A C 1
ATOM 1494 O O . GLY A 1 203 ? 19.085 -3.456 5.408 1.00 51.59 203 GLY A O 1
ATOM 1495 N N . LEU A 1 204 ? 18.617 -3.070 7.574 1.00 49.47 204 LEU A N 1
ATOM 1496 C CA . LEU A 1 204 ? 17.493 -2.152 7.334 1.00 49.47 204 LEU A CA 1
ATOM 1497 C C . LEU A 1 204 ? 17.932 -0.790 6.776 1.00 49.47 204 LEU A C 1
ATOM 1499 O O . LEU A 1 204 ? 17.146 -0.122 6.119 1.00 49.47 204 LEU A O 1
ATOM 1503 N N . ALA A 1 205 ? 19.167 -0.363 7.051 1.00 39.81 205 ALA A N 1
ATOM 1504 C CA . ALA A 1 205 ? 19.720 0.880 6.516 1.00 39.81 205 ALA A CA 1
ATOM 1505 C C . ALA A 1 205 ? 20.266 0.736 5.081 1.00 39.81 205 ALA A C 1
ATOM 1507 O O . ALA A 1 205 ? 20.490 1.746 4.419 1.00 39.81 205 ALA A O 1
ATOM 1508 N N . ALA A 1 206 ? 20.511 -0.496 4.618 1.00 41.25 206 ALA A N 1
ATOM 1509 C CA . ALA A 1 206 ? 21.054 -0.800 3.291 1.00 41.25 206 ALA A CA 1
ATOM 1510 C C . ALA A 1 206 ? 19.995 -1.259 2.268 1.00 41.25 206 ALA A C 1
ATOM 1512 O O . ALA A 1 206 ? 20.334 -1.425 1.095 1.00 41.25 206 ALA A O 1
ATOM 1513 N N . SER A 1 207 ? 18.755 -1.496 2.712 1.00 38.84 207 SER A N 1
ATOM 1514 C CA . SER A 1 207 ? 17.585 -1.828 1.884 1.00 38.84 207 SER A CA 1
ATOM 1515 C C . SER A 1 207 ? 16.779 -0.583 1.534 1.00 38.84 207 SER A C 1
ATOM 1517 O O . SER A 1 207 ? 16.586 -0.330 0.328 1.00 38.84 207 SER A O 1
#